Protein AF-0000000084454225 (afdb_homodimer)

Organism: NCBI:txid398673

pLDDT: mean 77.61, std 25.48, range [24.22, 98.25]

InterPro domains:
  IPR001765 Carbonic anhydrase [PTHR43175] (44-157)
  IPR001765 Carbonic anhydrase [SM00947] (31-157)
  IPR036874 Carbonic anhydrase superfamily [G3DSA:3.40.1050.10] (29-156)
  IPR036874 Carbonic anhydrase superfamily [SSF53056] (43-157)

Solvent-accessible surface area (backbone atoms only — not comparable to full-atom values): 18903 Å² total; per-residue (Å²): 129,86,65,46,69,67,52,49,52,55,56,47,43,66,65,54,71,73,70,78,64,74,68,70,48,53,65,48,34,50,70,52,59,58,56,47,46,56,41,72,40,96,82,37,76,51,69,16,40,74,63,49,52,40,79,80,42,47,65,54,52,43,45,36,39,71,76,67,59,57,58,62,46,77,44,60,36,49,58,93,42,67,31,59,71,52,53,59,67,59,52,38,49,58,50,34,72,77,37,71,86,50,67,68,50,79,71,62,82,77,54,53,45,92,43,68,67,56,49,37,39,55,38,48,48,48,46,56,65,36,87,74,40,55,63,76,31,30,74,36,55,46,31,27,41,33,33,76,88,70,58,41,67,41,78,49,85,78,58,90,94,112,128,85,65,46,70,68,53,49,52,55,55,47,41,66,65,52,70,69,69,77,65,74,64,70,47,50,66,48,34,50,70,54,58,60,59,54,47,56,38,70,42,96,82,38,76,51,68,16,40,72,63,46,51,41,79,82,40,48,64,54,52,46,47,36,38,71,76,68,59,56,58,62,46,77,44,57,36,49,60,94,43,66,31,60,73,53,53,59,65,59,51,38,49,59,51,35,72,78,36,71,85,50,67,69,49,79,71,63,82,77,54,54,44,90,43,66,68,55,48,37,40,54,38,48,49,49,47,56,66,35,87,74,40,54,63,75,33,28,75,37,55,47,32,30,40,33,33,76,88,67,60,41,68,42,79,48,84,76,58,91,92,114

Foldseek 3Di:
DPQPPVNVLQVVLVVPQPDPPPDPDPCCCVVVVPDPDLDCPVHGGDDDDAQQACVVCVVVLLCCCVPPVDQEAEGEGEPPGCLLVDDLVVVLVVVCVVVVPPCVSVVDDDQHDNDSLVSQLVRLCCQLPPPSHDNSHNVRYWYWYAYPVRRHTDTRDHDPPD/DPQPPVRVLQVVLVVPQPDPPPDQDPCRCVVVVPDDDLDCPVHHGDDDDAQQACVVCVVVLLCCCVPPVDQEAEGEGEPPGCLLVDDLVVVLVVVCVVVVPPCVSVVDDDQHDNDSLVSQLVRLCCQLPPPSHDNSHNVRYWYWYAYPVRRHTDTRDHDPPD

Nearest PDB structures (foldseek):
  5ztp-assembly1_B  TM=8.720E-01  e=2.503E-09  Glaciozyma antarctica
  6jqc-assembly1_B  TM=7.876E-01  e=1.937E-09  Aspergillus fumigatus Af293
  6jqd-assembly1_B  TM=7.829E-01  e=1.094E-08  Aspergillus fumigatus Af293
  1g5c-assembly3_F  TM=7.768E-01  e=8.031E-07  Methanothermobacter thermautotrophicus
  1g5c-assembly2_D  TM=6.777E-01  e=3.742E-06  Methanothermobacter thermautotrophicus

Sequence (324 aa):
MCQSFHETLLERNKQVDGISIPAPTIGEQVALGRVFETTLVNQVLISRNPAGRVAPALQQVMLFDVFLGLKSVIVIHHTDCGASQFKEAEVRKAHKSRLPDHSEIDNMVFGAFDDVEQSVRDDLHILKTSPYVPKRIADQCFGYVYDIKTGLLTPVDYVDGQMCQSFHETLLERNKQVDGISIPAPTIGEQVALGRVFETTLVNQVLISRNPAGRVAPALQQVMLFDVFLGLKSVIVIHHTDCGASQFKEAEVRKAHKSRLPDHSEIDNMVFGAFDDVEQSVRDDLHILKTSPYVPKRIADQCFGYVYDIKTGLLTPVDYVDGQ

Secondary structure (DSSP, 8-state):
----HHHHHHHHHHHTTS-------HHHHHHTT-SS----BTTB---B-GGG-SGGGHHHHHHHHHHH----EEEEEETT-GGGTS-HHHHHHHHHHH-TT-GGGGG------S-HHHHHHHHHHHHHH-TTS-HHHHTTEEEEEE-TTT--EEEE---TT-/----HHHHHHHHHHHTTS-------HHHHHHTT-SS----BTTB---B-GGG-SGGGHHHHHHHHHHH----EEEEEETT-GGGTS-HHHHHHHHHHH-TT-GGGGG------S-HHHHHHHHHHHHHH-TTS-HHHHTTEEEEEE-TTT--EEEE---TT-

Structure (mmCIF, N/CA/C/O backbone):
data_AF-0000000084454225-model_v1
#
loop_
_entity.id
_entity.type
_entity.pdbx_description
1 polymer 'Carbonic anhydrase'
#
loop_
_atom_site.group_PDB
_atom_site.id
_atom_site.type_symbol
_atom_site.label_atom_id
_atom_site.label_alt_id
_atom_site.label_comp_id
_atom_site.label_asym_id
_atom_site.label_entity_id
_atom_site.label_seq_id
_atom_site.pdbx_PDB_ins_code
_atom_site.Cartn_x
_atom_site.Cartn_y
_atom_site.Cartn_z
_atom_site.occupancy
_atom_site.B_iso_or_equiv
_atom_site.auth_seq_id
_atom_site.auth_comp_id
_atom_site.auth_asym_id
_atom_site.auth_atom_id
_atom_site.pdbx_PDB_model_num
ATOM 1 N N . MET A 1 1 ? 0.666 33.188 -4.641 1 24.77 1 MET A N 1
ATOM 2 C CA . MET A 1 1 ? 0.584 32.344 -3.457 1 24.77 1 MET A CA 1
ATOM 3 C C . MET A 1 1 ? 0.547 30.875 -3.852 1 24.77 1 MET A C 1
ATOM 5 O O . MET A 1 1 ? -0.22 30.469 -4.73 1 24.77 1 MET A O 1
ATOM 9 N N . CYS A 1 2 ? 1.565 30.156 -3.613 1 29.98 2 CYS A N 1
ATOM 10 C CA . CYS A 1 2 ? 1.72 28.734 -3.883 1 29.98 2 CYS A CA 1
ATOM 11 C C . CYS A 1 2 ? 0.532 27.938 -3.348 1 29.98 2 CYS A C 1
ATOM 13 O O . CYS A 1 2 ? 0.328 27.859 -2.135 1 29.98 2 CYS A O 1
ATOM 15 N N . GLN A 1 3 ? -0.458 27.906 -4.141 1 33.69 3 GLN A N 1
ATOM 16 C CA . GLN A 1 3 ? -1.628 27.141 -3.73 1 33.69 3 GLN A CA 1
ATOM 17 C C . GLN A 1 3 ? -1.232 25.734 -3.279 1 33.69 3 GLN A C 1
ATOM 19 O O . GLN A 1 3 ? -0.47 25.047 -3.963 1 33.69 3 GLN A O 1
ATOM 24 N N . SER A 1 4 ? -1.511 25.562 -2.037 1 44.75 4 SER A N 1
ATOM 25 C CA . SER A 1 4 ? -1.182 24.266 -1.48 1 44.75 4 SER A CA 1
ATOM 26 C C . SER A 1 4 ? -1.794 23.141 -2.311 1 44.75 4 SER A C 1
ATOM 28 O O . SER A 1 4 ? -2.762 23.359 -3.043 1 44.75 4 SER A O 1
ATOM 30 N N . PHE A 1 5 ? -1.01 22.188 -2.52 1 41.59 5 PHE A N 1
ATOM 31 C CA . PHE A 1 5 ? -1.494 21 -3.23 1 41.59 5 PHE A CA 1
ATOM 32 C C . PHE A 1 5 ? -2.936 20.688 -2.844 1 41.59 5 PHE A C 1
ATOM 34 O O . PHE A 1 5 ? -3.766 20.406 -3.707 1 41.59 5 PHE A O 1
ATOM 41 N N . HIS A 1 6 ? -3.246 20.891 -1.619 1 44.69 6 HIS A N 1
ATOM 42 C CA . HIS A 1 6 ? -4.602 20.672 -1.132 1 44.69 6 HIS A CA 1
ATOM 43 C C . HIS A 1 6 ? -5.59 21.625 -1.796 1 44.69 6 HIS A C 1
ATOM 45 O O . HIS A 1 6 ? -6.68 21.219 -2.207 1 44.69 6 HIS A O 1
ATOM 51 N N . GLU A 1 7 ? -5.188 22.734 -1.854 1 48.56 7 GLU A N 1
ATOM 52 C CA . GLU A 1 7 ? -6.039 23.75 -2.475 1 48.56 7 GLU A CA 1
ATOM 53 C C . GLU A 1 7 ? -6.227 23.469 -3.965 1 48.56 7 GLU A C 1
ATOM 55 O O . GLU A 1 7 ? -7.332 23.625 -4.492 1 48.56 7 GLU A O 1
ATOM 60 N N . THR A 1 8 ? -5.199 23.078 -4.523 1 45.28 8 THR A N 1
ATOM 61 C CA . THR A 1 8 ? -5.242 22.797 -5.957 1 45.28 8 THR A CA 1
ATOM 62 C C . THR A 1 8 ? -6.152 21.609 -6.254 1 45.28 8 THR A C 1
ATOM 64 O O . THR A 1 8 ? -6.895 21.625 -7.238 1 45.28 8 THR A O 1
ATOM 67 N N . LEU A 1 9 ? -6.129 20.734 -5.363 1 43.72 9 LEU A N 1
ATOM 68 C CA . LEU A 1 9 ? -6.996 19.578 -5.523 1 43.72 9 LEU A CA 1
ATOM 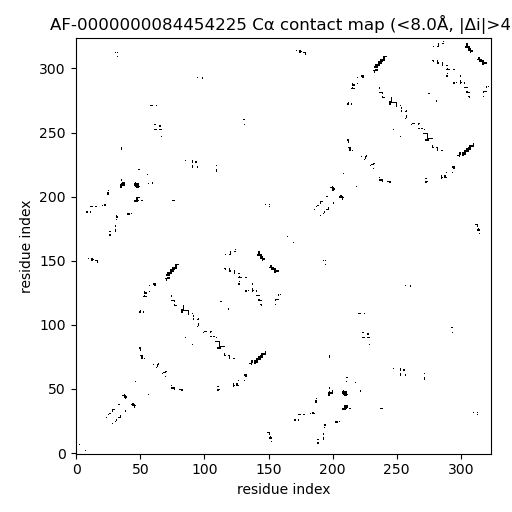69 C C . LEU A 1 9 ? -8.469 19.984 -5.465 1 43.72 9 LEU A C 1
ATOM 71 O O . LEU A 1 9 ? -9.281 19.516 -6.254 1 43.72 9 LEU A O 1
ATOM 75 N N . LEU A 1 10 ? -8.727 20.812 -4.637 1 46 10 LEU A N 1
ATOM 76 C CA . LEU A 1 10 ? -10.102 21.25 -4.453 1 46 10 LEU A CA 1
ATOM 77 C C . LEU A 1 10 ? -10.57 22.094 -5.641 1 46 10 LEU A C 1
ATOM 79 O O . LEU A 1 10 ? -11.727 22 -6.055 1 46 10 LEU A O 1
ATOM 83 N N . GLU A 1 11 ? -9.695 22.844 -6.133 1 46.22 11 GLU A N 1
ATOM 84 C CA . GLU A 1 11 ? -10.031 23.688 -7.277 1 46.22 11 GLU A CA 1
ATOM 85 C C . GLU A 1 11 ? -10.266 22.844 -8.531 1 46.22 11 GLU A C 1
ATOM 87 O O . GLU A 1 11 ? -11.172 23.141 -9.32 1 46.22 11 GLU A O 1
ATOM 92 N N . ARG A 1 12 ? -9.5 21.906 -8.648 1 41.84 12 ARG A N 1
ATOM 93 C CA . ARG A 1 12 ? -9.656 21.047 -9.82 1 41.84 12 ARG A CA 1
ATOM 94 C C . ARG A 1 12 ? -10.945 20.234 -9.734 1 41.84 12 ARG A C 1
ATOM 96 O O . ARG A 1 12 ? -11.562 19.953 -10.766 1 41.84 12 ARG A O 1
ATOM 103 N N . ASN A 1 13 ? -11.273 19.828 -8.586 1 40.53 13 ASN A N 1
ATOM 104 C CA . ASN A 1 13 ? -12.555 19.172 -8.352 1 40.53 13 ASN A CA 1
ATOM 105 C C . ASN A 1 13 ? -13.719 19.969 -8.938 1 40.53 13 ASN A C 1
ATOM 107 O O . ASN A 1 13 ? -14.695 19.391 -9.414 1 40.53 13 ASN A O 1
ATOM 111 N N . LYS A 1 14 ? -13.477 21.109 -8.961 1 43.81 14 LYS A N 1
ATOM 112 C CA . LYS A 1 14 ? -14.531 21.953 -9.516 1 43.81 14 LYS A CA 1
ATOM 113 C C . LYS A 1 14 ? -14.57 21.844 -11.039 1 43.81 14 LYS A C 1
ATOM 115 O O . LYS A 1 14 ? -15.633 22 -11.648 1 43.81 14 LYS A O 1
ATOM 120 N N . GLN A 1 15 ? -13.453 21.609 -11.727 1 38.19 15 GLN A N 1
ATOM 121 C CA . GLN A 1 15 ? -13.406 21.672 -13.18 1 38.19 15 GLN A CA 1
ATOM 122 C C . GLN A 1 15 ? -13.719 20.312 -13.797 1 38.19 15 GLN A C 1
ATOM 124 O O . GLN A 1 15 ? -13.953 20.203 -15.008 1 38.19 15 GLN A O 1
ATOM 129 N N . VAL A 1 16 ? -13.625 19.297 -13.086 1 34.5 16 VAL A N 1
ATOM 130 C CA . VAL A 1 16 ? -13.789 17.969 -13.656 1 34.5 16 VAL A CA 1
ATOM 131 C C . VAL A 1 16 ? -15.266 17.703 -13.938 1 34.5 16 VAL A C 1
ATOM 133 O O . VAL A 1 16 ? -15.625 16.641 -14.461 1 34.5 16 VAL A O 1
ATOM 136 N N . ASP A 1 17 ? -16.156 18.438 -13.805 1 33.44 17 ASP A N 1
ATOM 137 C CA . ASP A 1 17 ? -17.531 18.031 -14.086 1 33.44 17 ASP A CA 1
ATOM 138 C C . ASP A 1 17 ? -17.672 17.5 -15.516 1 33.44 17 ASP A C 1
ATOM 140 O O . ASP A 1 17 ? -18.594 16.75 -15.82 1 33.44 17 ASP A O 1
ATOM 144 N N . GLY A 1 18 ? -17.234 18.172 -16.578 1 30.25 18 GLY A N 1
ATOM 145 C CA . GLY A 1 18 ? -17.656 17.922 -17.953 1 30.25 18 GLY A CA 1
ATOM 146 C C . GLY A 1 18 ? -16.766 16.938 -18.672 1 30.25 18 GLY A C 1
ATOM 147 O O . GLY A 1 18 ? -17.016 16.609 -19.828 1 30.25 18 GLY A O 1
ATOM 148 N N . ILE A 1 19 ? -15.531 16.969 -18.562 1 28.53 19 ILE A N 1
ATOM 149 C CA . ILE A 1 19 ? -14.75 16.219 -19.531 1 28.53 19 ILE A CA 1
ATOM 150 C C . ILE A 1 19 ? -14.734 14.75 -19.156 1 28.53 19 ILE A C 1
ATOM 152 O O . ILE A 1 19 ? -14.281 14.391 -18.062 1 28.53 19 ILE A O 1
ATOM 156 N N . SER A 1 20 ? -15.57 13.953 -19.797 1 28.75 20 SER A N 1
ATOM 157 C CA . SER A 1 20 ? -15.641 12.5 -19.797 1 28.75 20 SER A CA 1
ATOM 158 C C . SER A 1 20 ? -14.297 11.883 -20.172 1 28.75 20 SER A C 1
ATOM 160 O O . SER A 1 20 ? -13.906 11.891 -21.344 1 28.75 20 SER A O 1
ATOM 162 N N . ILE A 1 21 ? -13.266 12.367 -19.75 1 28.84 21 ILE A N 1
ATOM 163 C CA . ILE A 1 21 ? -12.062 11.703 -20.234 1 28.84 21 ILE A CA 1
ATOM 164 C C . ILE A 1 21 ? -12.164 10.203 -19.984 1 28.84 21 ILE A C 1
ATOM 166 O O . ILE A 1 21 ? -12.359 9.773 -18.844 1 28.84 21 ILE A O 1
ATOM 170 N N . PRO A 1 22 ? -12.398 9.508 -20.953 1 28.89 22 PRO A N 1
ATOM 171 C CA . PRO A 1 22 ? -12.43 8.047 -20.828 1 28.89 22 PRO A CA 1
ATOM 172 C C . PRO A 1 22 ? -11.289 7.508 -19.969 1 28.89 22 PRO A C 1
ATOM 174 O O . PRO A 1 22 ? -10.188 8.062 -19.984 1 28.89 22 PRO A O 1
ATOM 177 N N . ALA A 1 23 ? -11.609 7.008 -18.891 1 29.77 23 ALA A N 1
ATOM 178 C CA . ALA A 1 23 ? -10.688 6.352 -17.953 1 29.77 23 ALA A CA 1
ATOM 179 C C . ALA A 1 23 ? -9.609 5.574 -18.719 1 29.77 23 ALA A C 1
ATOM 181 O O . ALA A 1 23 ? -9.922 4.793 -19.625 1 29.77 23 ALA A O 1
ATOM 182 N N . PRO A 1 24 ? -8.414 6.133 -18.766 1 31.08 24 PRO A N 1
ATOM 183 C CA . PRO A 1 24 ? -7.434 5.312 -19.484 1 31.08 24 PRO A CA 1
ATOM 184 C C . PRO A 1 24 ? -7.449 3.85 -19.031 1 31.08 24 PRO A C 1
ATOM 186 O O . PRO A 1 24 ? -7.828 3.553 -17.906 1 31.08 24 PRO A O 1
ATOM 189 N N . THR A 1 25 ? -7.535 2.916 -19.906 1 32.47 25 THR A N 1
ATOM 190 C CA . THR A 1 25 ? -7.516 1.473 -19.688 1 32.47 25 THR A CA 1
ATOM 191 C C . THR A 1 25 ? -6.332 1.071 -18.812 1 32.47 25 THR A C 1
ATOM 193 O O . THR A 1 25 ? -5.367 1.826 -18.688 1 32.47 25 THR A O 1
ATOM 196 N N . ILE A 1 26 ? -6.461 0.02 -17.938 1 33.47 26 ILE A N 1
ATOM 197 C CA . ILE A 1 26 ? -5.406 -0.588 -17.125 1 33.47 26 ILE A CA 1
ATOM 198 C C . ILE A 1 26 ? -4.117 -0.67 -17.953 1 33.47 26 ILE A C 1
ATOM 200 O O . ILE A 1 26 ? -3.041 -0.33 -17.453 1 33.47 26 ILE A O 1
ATOM 204 N N . GLY A 1 27 ? -4.215 -1.21 -19.156 1 34.72 27 GLY A N 1
ATOM 205 C CA . GLY A 1 27 ? -3.104 -1.191 -20.094 1 34.72 27 GLY A CA 1
ATOM 206 C C . GLY A 1 27 ? -2.523 0.195 -20.297 1 34.72 27 GLY A C 1
ATOM 207 O O . GLY A 1 27 ? -1.303 0.364 -20.328 1 34.72 27 GLY A O 1
ATOM 208 N N . GLU A 1 28 ? -3.367 1.125 -20.484 1 36 28 GLU A N 1
ATOM 209 C CA . GLU A 1 28 ? -2.924 2.51 -20.625 1 36 28 GLU A CA 1
ATOM 210 C C . GLU A 1 28 ? -2.385 3.055 -19.312 1 36 28 GLU A C 1
ATOM 212 O O . GLU A 1 28 ? -1.401 3.799 -19.297 1 36 28 GLU A O 1
ATOM 217 N N . GLN A 1 29 ? -3.012 2.654 -18.25 1 36.47 29 GLN A N 1
ATOM 218 C CA . GLN A 1 29 ? -2.529 3.066 -16.938 1 36.47 29 GLN A CA 1
ATOM 219 C C . GLN A 1 29 ? -1.203 2.393 -16.609 1 36.47 29 GLN A C 1
ATOM 221 O O . GLN A 1 29 ? -0.293 3.031 -16.062 1 36.47 29 GLN A O 1
ATOM 226 N N . VAL A 1 30 ? -1.083 1.076 -16.797 1 36.5 30 VAL A N 1
ATOM 227 C CA . VAL A 1 30 ? 0.167 0.328 -16.719 1 36.5 30 VAL A CA 1
ATOM 228 C C . VAL A 1 30 ? 1.149 0.863 -17.766 1 36.5 30 VAL A C 1
ATOM 230 O O . VAL A 1 30 ? 2.328 1.067 -17.469 1 36.5 30 VAL A O 1
ATOM 233 N N . ALA A 1 31 ? 0.756 0.904 -18.891 1 36.16 31 ALA A N 1
ATOM 234 C CA . ALA A 1 31 ? 1.557 1.479 -19.969 1 36.16 31 ALA A CA 1
ATOM 235 C C . ALA A 1 31 ? 1.922 2.93 -19.672 1 36.16 31 ALA A C 1
ATOM 237 O O . ALA A 1 31 ? 2.967 3.416 -20.109 1 36.16 31 ALA A O 1
ATOM 238 N N . LEU A 1 32 ? 0.95 3.584 -19.016 1 36.75 32 LEU A N 1
ATOM 239 C CA . LEU A 1 32 ? 1.259 4.965 -18.656 1 36.75 32 LEU A CA 1
ATOM 240 C C . LEU A 1 32 ? 2.107 5.02 -17.391 1 36.75 32 LEU A C 1
ATOM 242 O O . LEU A 1 32 ? 2.42 6.105 -16.891 1 36.75 32 LEU A O 1
ATOM 246 N N . GLY A 1 33 ? 2.648 3.945 -17.031 1 32.66 33 GLY A N 1
ATOM 247 C CA . GLY A 1 33 ? 3.643 3.822 -15.977 1 32.66 33 GLY A CA 1
ATOM 248 C C . GLY A 1 33 ? 3.104 4.172 -14.602 1 32.66 33 GLY A C 1
ATOM 249 O O . GLY A 1 33 ? 3.867 4.516 -13.703 1 32.66 33 GLY A O 1
ATOM 250 N N . ARG A 1 34 ? 1.808 4.367 -14.57 1 32.78 34 ARG A N 1
ATOM 251 C CA . ARG A 1 34 ? 1.281 4.906 -13.32 1 32.78 34 ARG A CA 1
ATOM 252 C C . ARG A 1 34 ? 0.978 3.787 -12.328 1 32.78 34 ARG A C 1
ATOM 254 O O . ARG A 1 34 ? 0.143 3.949 -11.438 1 32.78 34 ARG A O 1
ATOM 261 N N . VAL A 1 35 ? 1.24 2.627 -12.547 1 31.19 35 VAL A N 1
ATOM 262 C CA . VAL A 1 35 ? 0.873 1.581 -11.594 1 31.19 35 VAL A CA 1
ATOM 263 C C . VAL A 1 35 ? 1.449 1.905 -10.219 1 31.19 35 VAL A C 1
ATOM 265 O O . VAL A 1 35 ? 0.746 1.822 -9.211 1 31.19 35 VAL A O 1
ATOM 268 N N . PHE A 1 36 ? 2.75 1.415 -10 1 31 36 PHE A N 1
ATOM 269 C CA . PHE A 1 36 ? 3.439 1.193 -8.734 1 31 36 PHE A CA 1
ATOM 270 C C . PHE A 1 36 ? 4.41 2.332 -8.445 1 31 36 PHE A C 1
ATOM 272 O O . PHE A 1 36 ? 5.375 2.154 -7.699 1 31 36 PHE A O 1
ATOM 279 N N . GLU A 1 37 ? 4.258 3.336 -9.211 1 33.75 37 GLU A N 1
ATOM 280 C CA . GLU A 1 37 ? 5.344 4.238 -8.852 1 33.75 37 GLU A CA 1
ATOM 281 C C . GLU A 1 37 ? 4.879 5.285 -7.844 1 33.75 37 GLU A C 1
ATOM 283 O O . GLU A 1 37 ? 3.785 5.84 -7.973 1 33.75 37 GLU A O 1
ATOM 288 N N . THR A 1 38 ? 5.344 5.074 -6.633 1 36.06 38 THR A N 1
ATOM 289 C CA . THR A 1 38 ? 5.418 6.348 -5.93 1 36.06 38 THR A CA 1
ATOM 290 C C . THR A 1 38 ? 6.164 7.387 -6.762 1 36.06 38 THR A C 1
ATOM 292 O O . THR A 1 38 ? 7.359 7.234 -7.02 1 36.06 38 THR A O 1
ATOM 295 N N . THR A 1 39 ? 5.602 7.645 -7.855 1 37.25 39 THR A N 1
ATOM 296 C CA . THR A 1 39 ? 6.301 8.664 -8.617 1 37.25 39 THR A CA 1
ATOM 297 C C . THR A 1 39 ? 6.082 10.047 -8.008 1 37.25 39 THR A C 1
ATOM 299 O O . THR A 1 39 ? 4.977 10.367 -7.562 1 37.25 39 THR A O 1
ATOM 302 N N . LEU A 1 40 ? 7.309 10.523 -7.586 1 39.16 40 LEU A N 1
ATOM 303 C CA . LEU A 1 40 ? 7.285 11.969 -7.379 1 39.16 40 LEU A CA 1
ATOM 304 C C . LEU A 1 40 ? 6.734 12.688 -8.609 1 39.16 40 LEU A C 1
ATOM 306 O O . LEU A 1 40 ? 7.406 12.758 -9.641 1 39.16 40 LEU A O 1
ATOM 310 N N . VAL A 1 41 ? 5.496 12.539 -8.945 1 38.47 41 VAL A N 1
ATOM 311 C CA . VAL A 1 41 ? 5.008 13.469 -9.961 1 38.47 41 VAL A CA 1
ATOM 312 C C . VAL A 1 41 ? 4.68 14.812 -9.312 1 38.47 41 VAL A C 1
ATOM 314 O O . VAL A 1 41 ? 3.773 14.906 -8.477 1 38.47 41 VAL A O 1
ATOM 317 N N . ASN A 1 42 ? 5.344 15.891 -9.695 1 46.03 42 ASN A N 1
ATOM 318 C CA . ASN A 1 42 ? 5.113 17.25 -9.211 1 46.03 42 ASN A CA 1
ATOM 319 C C . ASN A 1 42 ? 5.117 17.312 -7.691 1 46.03 42 ASN A C 1
ATOM 321 O O . ASN A 1 42 ? 4.266 17.969 -7.086 1 46.03 42 ASN A O 1
ATOM 325 N N . GLN A 1 43 ? 5.891 16.359 -7.074 1 61.78 43 GLN A N 1
ATOM 326 C CA . GLN A 1 43 ? 6.164 16.453 -5.645 1 61.78 43 GLN A CA 1
ATOM 327 C C . GLN A 1 43 ? 5.094 15.719 -4.836 1 61.78 43 GLN A C 1
ATOM 329 O O . GLN A 1 43 ? 4.84 16.062 -3.682 1 61.78 43 GLN A O 1
ATOM 334 N N . VAL A 1 44 ? 4.312 14.82 -5.598 1 69.12 44 VAL A N 1
ATOM 335 C CA . VAL A 1 44 ? 3.299 14.039 -4.891 1 69.12 44 VAL A CA 1
ATOM 336 C C . VAL A 1 44 ? 3.662 12.562 -4.93 1 69.12 44 VAL A C 1
ATOM 338 O O . VAL A 1 44 ? 4.062 12.039 -5.973 1 69.12 44 VAL A O 1
ATOM 341 N N . LEU A 1 45 ? 3.607 11.969 -3.76 1 79.12 45 LEU A N 1
ATOM 342 C CA . LEU A 1 45 ? 3.768 10.523 -3.602 1 79.12 45 LEU A CA 1
ATOM 343 C C . LEU A 1 45 ? 2.414 9.844 -3.426 1 79.12 45 LEU A C 1
ATOM 345 O O . LEU A 1 45 ? 1.542 10.359 -2.725 1 79.12 45 LEU A O 1
ATOM 349 N N . ILE A 1 46 ? 2.219 8.758 -4.207 1 80.69 46 ILE A N 1
ATOM 350 C CA . ILE A 1 46 ? 0.936 8.062 -4.129 1 80.69 46 ILE A CA 1
ATOM 351 C C . ILE A 1 46 ? 1.145 6.648 -3.598 1 80.69 46 ILE A C 1
ATOM 353 O O . ILE A 1 46 ? 1.97 5.898 -4.125 1 80.69 46 ILE A O 1
ATOM 357 N N . SER A 1 47 ? 0.539 6.383 -2.52 1 86.94 47 SER A N 1
ATOM 358 C CA . SER A 1 47 ? 0.402 5.027 -1.998 1 86.94 47 SER A CA 1
ATOM 359 C C . SER A 1 47 ? -1.027 4.52 -2.15 1 86.94 47 SER A C 1
ATOM 361 O O . SER A 1 47 ? -1.979 5.199 -1.762 1 86.94 47 SER A O 1
ATOM 363 N N . ARG A 1 48 ? -1.198 3.328 -2.777 1 86.38 48 ARG A N 1
ATOM 364 C CA . ARG A 1 48 ? -2.512 2.729 -2.986 1 86.38 48 ARG A CA 1
ATOM 365 C C . ARG A 1 48 ? -2.584 1.339 -2.363 1 86.38 48 ARG A C 1
ATOM 367 O O . ARG A 1 48 ? -1.751 0.478 -2.654 1 86.38 48 ARG A O 1
ATOM 374 N N . ASN A 1 49 ? -3.488 1.2 -1.449 1 90.56 49 ASN A N 1
ATOM 375 C CA . ASN A 1 49 ? -3.762 -0.099 -0.843 1 90.56 49 ASN A CA 1
ATOM 376 C C . ASN A 1 49 ? -5.258 -0.312 -0.624 1 90.56 49 ASN A C 1
ATOM 378 O O . ASN A 1 49 ? -6.051 0.616 -0.784 1 90.56 49 ASN A O 1
ATOM 382 N N . PRO A 1 50 ? -5.613 -1.604 -0.385 1 89.75 50 PRO A N 1
ATOM 383 C CA . PRO A 1 50 ? -7.039 -1.86 -0.16 1 89.75 50 PRO A CA 1
ATOM 384 C C . PRO A 1 50 ? -7.625 -0.994 0.952 1 89.75 50 PRO A C 1
ATOM 386 O O . PRO A 1 50 ? -7.023 -0.866 2.023 1 89.75 50 PRO A O 1
ATOM 389 N N . ALA A 1 51 ? -8.766 -0.387 0.563 1 92.5 51 ALA A N 1
ATOM 390 C CA . ALA A 1 51 ? -9.555 0.413 1.495 1 92.5 51 ALA A CA 1
ATOM 391 C C . ALA A 1 51 ? -8.852 1.72 1.837 1 92.5 51 ALA A C 1
ATOM 393 O O . ALA A 1 51 ? -9.352 2.52 2.629 1 92.5 51 ALA A O 1
ATOM 394 N N . GLY A 1 52 ? -7.586 1.942 1.355 1 92.19 52 GLY A N 1
ATOM 395 C CA . GLY A 1 52 ? -6.863 3.182 1.595 1 92.19 52 GLY A CA 1
ATOM 396 C C . GLY A 1 52 ? -6.434 3.354 3.039 1 92.19 52 GLY A C 1
ATOM 397 O O . GLY A 1 52 ? -6.316 4.48 3.529 1 92.19 52 GLY A O 1
ATOM 398 N N . ARG A 1 53 ? -6.195 2.273 3.719 1 95.38 53 ARG A N 1
ATOM 399 C CA . ARG A 1 53 ? -5.992 2.357 5.16 1 95.38 53 ARG A CA 1
ATOM 400 C C . ARG A 1 53 ? -4.566 2.803 5.484 1 95.38 53 ARG A C 1
ATOM 402 O O . ARG A 1 53 ? -3.611 2.355 4.848 1 95.38 53 ARG A O 1
ATOM 409 N N . VAL A 1 54 ? -4.449 3.572 6.559 1 96.56 54 VAL A N 1
ATOM 410 C CA . VAL A 1 54 ? -3.178 4.176 6.941 1 96.56 54 VAL A CA 1
ATOM 411 C C . VAL A 1 54 ? -2.357 3.182 7.758 1 96.56 54 VAL A C 1
ATOM 413 O O . VAL A 1 54 ? -1.131 3.139 7.645 1 96.56 54 VAL A O 1
ATOM 416 N N . ALA A 1 55 ? -2.99 2.371 8.562 1 95.81 55 ALA A N 1
ATOM 417 C CA . ALA A 1 55 ? -2.262 1.516 9.492 1 95.81 55 ALA A CA 1
ATOM 418 C C . ALA A 1 55 ? -1.245 0.645 8.766 1 95.81 55 ALA A C 1
ATOM 420 O O . ALA A 1 55 ? -0.063 0.632 9.117 1 95.81 55 ALA A O 1
ATOM 421 N N . PRO A 1 56 ? -1.653 0.007 7.664 1 93.88 56 PRO A N 1
ATOM 422 C CA . PRO A 1 56 ? -0.663 -0.808 6.957 1 93.88 56 PRO A CA 1
ATOM 423 C C . PRO A 1 56 ? 0.376 0.033 6.223 1 93.88 56 PRO A C 1
ATOM 425 O O . PRO A 1 56 ? 1.39 -0.497 5.758 1 93.88 56 PRO A O 1
ATOM 428 N N . ALA A 1 57 ? 0.177 1.327 6.121 1 93.56 57 ALA A N 1
ATOM 429 C CA . ALA A 1 57 ? 1.046 2.199 5.336 1 93.56 57 ALA A CA 1
ATOM 430 C C . ALA A 1 57 ? 1.857 3.123 6.242 1 93.56 57 ALA A C 1
ATOM 432 O O . ALA A 1 57 ? 2.572 4.004 5.758 1 93.56 57 ALA A O 1
ATOM 433 N N . LEU A 1 58 ? 1.794 2.924 7.551 1 95.81 58 LEU A N 1
ATOM 434 C CA . LEU A 1 58 ? 2.404 3.873 8.477 1 95.81 58 LEU A CA 1
ATOM 435 C C . LEU A 1 58 ? 3.916 3.926 8.281 1 95.81 58 LEU A C 1
ATOM 437 O O . LEU A 1 58 ? 4.512 5.004 8.305 1 95.81 58 LEU A O 1
ATOM 441 N N . GLN A 1 59 ? 4.543 2.822 8.055 1 96.19 59 GLN A N 1
ATOM 442 C CA . GLN A 1 59 ? 5.988 2.791 7.848 1 96.19 59 GLN A CA 1
ATOM 443 C C . GLN A 1 59 ? 6.375 3.506 6.555 1 96.19 59 GLN A C 1
ATOM 445 O O . GLN A 1 59 ? 7.496 3.996 6.422 1 96.19 59 GLN A O 1
ATOM 450 N N . GLN A 1 60 ? 5.422 3.529 5.625 1 94.25 60 GLN A N 1
ATOM 451 C CA . GLN A 1 60 ? 5.688 4.293 4.41 1 94.25 60 GLN A CA 1
ATOM 452 C C . GLN A 1 60 ? 5.797 5.785 4.715 1 94.25 60 GLN A C 1
ATOM 454 O O . GLN A 1 60 ? 6.645 6.477 4.148 1 94.25 60 GLN A O 1
ATOM 459 N N . VAL A 1 61 ? 4.996 6.227 5.617 1 94.81 61 VAL A N 1
ATOM 460 C CA . VAL A 1 61 ? 5.051 7.621 6.047 1 94.81 61 VAL A CA 1
ATOM 461 C C . VAL A 1 61 ? 6.391 7.902 6.723 1 94.81 61 VAL A C 1
ATOM 463 O O . VAL A 1 61 ? 7.039 8.906 6.434 1 94.81 61 VAL A O 1
ATOM 466 N N . MET A 1 62 ? 6.793 6.969 7.566 1 97.12 62 MET A N 1
ATOM 467 C CA . MET A 1 62 ? 8.078 7.082 8.25 1 97.12 62 MET A CA 1
ATOM 468 C C . MET A 1 62 ? 9.227 7.168 7.246 1 97.12 62 MET A C 1
ATOM 470 O O . MET A 1 62 ? 10.109 8.016 7.375 1 97.12 62 MET A O 1
ATOM 474 N N . LEU A 1 63 ? 9.148 6.352 6.262 1 96.62 63 LEU A N 1
ATOM 475 C CA . LEU A 1 63 ? 10.188 6.32 5.238 1 96.62 63 LEU A CA 1
ATOM 476 C C . LEU A 1 63 ? 10.227 7.641 4.473 1 96.62 63 LEU A C 1
ATOM 478 O O . LEU A 1 63 ? 11.297 8.242 4.328 1 96.62 63 LEU A O 1
ATOM 482 N N . PHE A 1 64 ? 9.062 8.109 3.986 1 92.88 64 PHE A N 1
ATOM 483 C CA . PHE A 1 64 ? 9 9.289 3.135 1 92.88 64 PHE A CA 1
ATOM 484 C C . PHE A 1 64 ? 9.391 10.539 3.914 1 92.88 64 PHE A C 1
ATOM 486 O O . PHE A 1 64 ? 9.945 11.484 3.35 1 92.88 64 PHE A O 1
ATOM 493 N N . ASP A 1 65 ? 9.102 10.516 5.242 1 94.62 65 ASP A N 1
ATOM 494 C CA . ASP A 1 65 ? 9.539 11.625 6.09 1 94.62 65 ASP A CA 1
ATOM 495 C C . ASP A 1 65 ? 11.055 11.797 6.023 1 94.62 65 ASP A C 1
ATOM 497 O O . ASP A 1 65 ? 11.555 12.875 5.691 1 94.62 65 ASP A O 1
ATOM 501 N N . VAL A 1 66 ? 11.773 10.703 6.23 1 94.94 66 VAL A N 1
ATOM 502 C CA . VAL A 1 66 ? 13.227 10.75 6.359 1 94.94 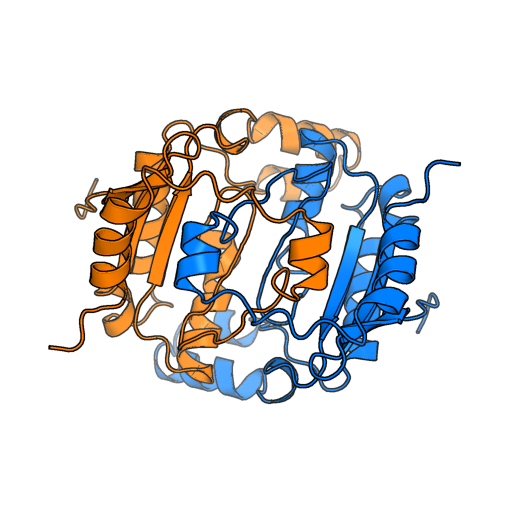66 VAL A CA 1
ATOM 503 C C . VAL A 1 66 ? 13.867 10.812 4.973 1 94.94 66 VAL A C 1
ATOM 505 O O . VAL A 1 66 ? 14.781 11.609 4.738 1 94.94 66 VAL A O 1
ATOM 508 N N . PHE A 1 67 ? 13.352 10.086 4.02 1 93.12 67 PHE A N 1
ATOM 509 C CA . PHE A 1 67 ? 14.008 9.914 2.73 1 93.12 67 PHE A CA 1
ATOM 510 C C . PHE A 1 67 ? 13.672 11.062 1.792 1 93.12 67 PHE A C 1
ATOM 512 O O . PHE A 1 67 ? 14.516 11.516 1.02 1 93.12 67 PHE A O 1
ATOM 519 N N . LEU A 1 68 ? 12.406 11.641 1.908 1 88.81 68 LEU A N 1
ATOM 520 C CA . LEU A 1 68 ? 11.961 12.586 0.888 1 88.81 68 LEU A CA 1
ATOM 521 C C . LEU A 1 68 ? 11.484 13.883 1.521 1 88.81 68 LEU A C 1
ATOM 523 O O . LEU A 1 68 ? 11.141 14.836 0.814 1 88.81 68 LEU A O 1
ATOM 527 N N . GLY A 1 69 ? 11.5 13.961 2.768 1 91.56 69 GLY A N 1
ATOM 528 C CA . GLY A 1 69 ? 11.062 15.18 3.434 1 91.56 69 GLY A CA 1
ATOM 529 C C . GLY A 1 69 ? 9.57 15.438 3.293 1 91.56 69 GLY A C 1
ATOM 530 O O . GLY A 1 69 ? 9.156 16.547 2.951 1 91.56 69 GLY A O 1
ATOM 531 N N . LEU A 1 70 ? 8.828 14.445 3.547 1 91.94 70 LEU A N 1
ATOM 532 C CA . LEU A 1 70 ? 7.371 14.516 3.475 1 91.94 70 LEU A CA 1
ATOM 533 C C . LEU A 1 70 ? 6.844 15.68 4.309 1 91.94 70 LEU A C 1
ATOM 535 O O . LEU A 1 70 ? 7.273 15.883 5.445 1 91.94 70 LEU A O 1
ATOM 539 N N . LYS A 1 71 ? 5.875 16.453 3.697 1 88.62 71 LYS A N 1
ATOM 540 C CA . LYS A 1 71 ? 5.371 17.641 4.367 1 88.62 71 LYS A CA 1
ATOM 541 C C . LYS A 1 71 ? 3.939 17.422 4.855 1 88.62 71 LYS A C 1
ATOM 543 O O . LYS A 1 71 ? 3.564 17.922 5.922 1 88.62 71 LYS A O 1
ATOM 548 N N . SER A 1 72 ? 3.16 16.734 4.004 1 89.19 72 SER A N 1
ATOM 549 C CA . SER A 1 72 ? 1.745 16.531 4.301 1 89.19 72 SER A CA 1
ATOM 550 C C . SER A 1 72 ? 1.269 15.172 3.814 1 89.19 72 SER A C 1
ATOM 552 O O . SER A 1 72 ? 1.906 14.555 2.959 1 89.19 72 SER A O 1
ATOM 554 N N . VAL A 1 73 ? 0.25 14.711 4.445 1 92.06 73 VAL A N 1
ATOM 555 C CA . VAL A 1 73 ? -0.391 13.469 4.027 1 92.06 73 VAL A CA 1
ATOM 556 C C . VAL A 1 73 ? -1.873 13.719 3.756 1 92.06 73 VAL A C 1
ATOM 558 O O . VAL A 1 73 ? -2.551 14.375 4.547 1 92.06 73 VAL A O 1
ATOM 561 N N . ILE A 1 74 ? -2.352 13.234 2.619 1 88.5 74 ILE A N 1
ATOM 562 C CA . ILE A 1 74 ? -3.77 13.273 2.283 1 88.5 74 ILE A CA 1
ATOM 563 C C . ILE A 1 74 ? -4.328 11.852 2.252 1 88.5 74 ILE A C 1
ATOM 565 O O . ILE A 1 74 ? -3.775 10.977 1.578 1 88.5 74 ILE A O 1
ATOM 569 N N . VAL A 1 75 ? -5.367 11.664 3.062 1 92.69 75 VAL A N 1
ATOM 570 C CA . VAL A 1 75 ? -6.082 10.398 3.08 1 92.69 75 VAL A CA 1
ATOM 571 C C . VAL A 1 75 ? -7.34 10.5 2.223 1 92.69 75 VAL A C 1
ATOM 573 O O . VAL A 1 75 ? -8.203 11.344 2.473 1 92.69 75 VAL A O 1
ATOM 576 N N . ILE A 1 76 ? -7.402 9.648 1.201 1 89.06 76 ILE A N 1
ATOM 577 C CA . ILE A 1 76 ? -8.57 9.664 0.332 1 89.06 76 ILE A CA 1
ATOM 578 C C . ILE A 1 76 ? -9.195 8.266 0.284 1 89.06 76 ILE A C 1
ATOM 580 O O . ILE A 1 76 ? -8.539 7.305 -0.123 1 89.06 76 ILE A O 1
ATOM 584 N N . HIS A 1 77 ? -10.414 8.172 0.818 1 92.88 77 HIS A N 1
ATOM 585 C CA . HIS A 1 77 ? -11.258 7.008 0.588 1 92.88 77 HIS A CA 1
ATOM 586 C C . HIS A 1 77 ? -12.367 7.316 -0.41 1 92.88 77 HIS A C 1
ATOM 588 O O . HIS A 1 77 ? -12.609 8.477 -0.737 1 92.88 77 HIS A O 1
ATOM 594 N N . HIS A 1 78 ? -12.977 6.273 -0.999 1 89.44 78 HIS A N 1
ATOM 595 C CA . HIS A 1 78 ? -13.93 6.582 -2.059 1 89.44 78 HIS A CA 1
ATOM 596 C C . HIS A 1 78 ? -15.266 5.883 -1.819 1 89.44 78 HIS A C 1
ATOM 598 O O . HIS A 1 78 ? -15.336 4.918 -1.058 1 89.44 78 HIS A O 1
ATOM 604 N N . THR A 1 79 ? -16.297 6.441 -2.389 1 89.94 79 THR A N 1
ATOM 605 C CA . THR A 1 79 ? -17.625 5.844 -2.293 1 89.94 79 THR A CA 1
ATOM 606 C C . THR A 1 79 ? -17.656 4.488 -2.996 1 89.94 79 THR A C 1
ATOM 608 O O . THR A 1 79 ? -16.812 4.203 -3.85 1 89.94 79 THR A O 1
ATOM 611 N N . ASP A 1 80 ? -18.609 3.531 -2.559 1 89.81 80 ASP A N 1
ATOM 612 C CA . ASP A 1 80 ? -18.828 2.217 -3.156 1 89.81 80 ASP A CA 1
ATOM 613 C C . ASP A 1 80 ? -17.547 1.374 -3.109 1 89.81 80 ASP A C 1
ATOM 615 O O . ASP A 1 80 ? -17.266 0.623 -4.043 1 89.81 80 ASP A O 1
ATOM 619 N N . CYS A 1 81 ? -16.797 1.599 -2.049 1 91.69 81 CYS A N 1
ATOM 620 C CA . CYS A 1 81 ? -15.578 0.818 -1.822 1 91.69 81 CYS A CA 1
ATOM 621 C C . CYS A 1 81 ? -15.922 -0.608 -1.408 1 91.69 81 CYS A C 1
ATOM 623 O O . CYS A 1 81 ? -16.781 -0.824 -0.559 1 91.69 81 CYS A O 1
ATOM 625 N N . GLY A 1 82 ? -15.234 -1.558 -1.968 1 91.25 82 GLY A N 1
ATOM 626 C CA . GLY A 1 82 ? -15.422 -2.951 -1.596 1 91.25 82 GLY A CA 1
ATOM 627 C C . GLY A 1 82 ? -15.258 -3.199 -0.108 1 91.25 82 GLY A C 1
ATOM 628 O O . GLY A 1 82 ? -15.859 -4.117 0.445 1 91.25 82 GLY A O 1
ATOM 629 N N . ALA A 1 83 ? -14.5 -2.332 0.572 1 95.12 83 ALA A N 1
ATOM 630 C CA . ALA A 1 83 ? -14.227 -2.502 1.998 1 95.12 83 ALA A CA 1
ATOM 631 C C . ALA A 1 83 ? -15.492 -2.271 2.826 1 95.12 83 ALA A C 1
ATOM 633 O O . ALA A 1 83 ? -15.531 -2.611 4.012 1 95.12 83 ALA A O 1
ATOM 634 N N . SER A 1 84 ? -16.438 -1.699 2.223 1 96.12 84 SER A N 1
ATOM 635 C CA . SER A 1 84 ? -17.719 -1.562 2.908 1 96.12 84 SER A CA 1
ATOM 636 C C . SER A 1 84 ? -18.625 -2.764 2.641 1 96.12 84 SER A C 1
ATOM 638 O O . SER A 1 84 ? -19.734 -2.834 3.156 1 96.12 84 SER A O 1
ATOM 640 N N . GLN A 1 85 ? -18.141 -3.73 1.856 1 95.31 85 GLN A N 1
ATOM 641 C CA . GLN A 1 85 ? -18.984 -4.832 1.408 1 95.31 85 GLN A CA 1
ATOM 642 C C . GLN A 1 85 ? -18.516 -6.16 1.986 1 95.31 85 GLN A C 1
ATOM 644 O O . GLN A 1 85 ? -19.234 -7.156 1.945 1 95.31 85 GLN A O 1
ATOM 649 N N . PHE A 1 86 ? -17.312 -6.23 2.453 1 94.19 86 PHE A N 1
ATOM 650 C CA . PHE A 1 86 ? -16.859 -7.461 3.094 1 94.19 86 PHE A CA 1
ATOM 651 C C . PHE A 1 86 ? -16.75 -7.277 4.602 1 94.19 86 PHE A C 1
ATOM 653 O O . PHE A 1 86 ? -16.781 -6.148 5.098 1 94.19 86 PHE A O 1
ATOM 660 N N . LYS A 1 87 ? -16.656 -8.398 5.328 1 96.69 87 LYS A N 1
ATOM 661 C CA . LYS A 1 87 ? -16.469 -8.406 6.777 1 96.69 87 LYS A CA 1
ATOM 662 C C . LYS A 1 87 ? -15.156 -9.078 7.152 1 96.69 87 LYS A C 1
ATOM 664 O O . LYS A 1 87 ? -14.781 -10.102 6.566 1 96.69 87 LYS A O 1
ATOM 669 N N . GLU A 1 88 ? -14.547 -8.469 8.148 1 97.75 88 GLU A N 1
ATOM 670 C CA . GLU A 1 88 ? -13.281 -9 8.641 1 97.75 88 GLU A CA 1
ATOM 671 C C . GLU A 1 88 ? -13.391 -10.492 8.953 1 97.75 88 GLU A C 1
ATOM 673 O O . GLU A 1 88 ? -12.539 -11.281 8.547 1 97.75 88 GLU A O 1
ATOM 678 N N . ALA A 1 89 ? -14.469 -10.836 9.641 1 97.69 89 ALA A N 1
ATOM 679 C CA . ALA A 1 89 ? -14.656 -12.195 10.141 1 97.69 89 ALA A CA 1
ATOM 680 C C . ALA A 1 89 ? -14.75 -13.195 9 1 97.69 89 ALA A C 1
ATOM 682 O O . ALA A 1 89 ? -14.289 -14.336 9.125 1 97.69 89 ALA A O 1
ATOM 683 N N . GLU A 1 90 ? -15.336 -12.766 7.906 1 97.12 90 GLU A N 1
ATOM 684 C CA . GLU A 1 90 ? -15.477 -13.656 6.758 1 97.12 90 GLU A CA 1
ATOM 685 C C . GLU A 1 90 ? -14.117 -13.961 6.129 1 97.12 90 GLU A C 1
ATOM 687 O O . GLU A 1 90 ? -13.844 -15.102 5.742 1 97.12 90 GLU A O 1
ATOM 692 N N . VAL A 1 91 ? -13.297 -13 6.031 1 97.5 91 VAL A N 1
ATOM 693 C CA . VAL A 1 91 ? -11.969 -13.18 5.457 1 97.5 91 VAL A CA 1
ATOM 694 C C . VAL A 1 91 ? -11.125 -14.062 6.379 1 97.5 91 VAL A C 1
ATOM 696 O O . VAL A 1 91 ? -10.484 -15.016 5.922 1 97.5 91 VAL A O 1
ATOM 699 N N . ARG A 1 92 ? -11.148 -13.812 7.672 1 98.25 92 ARG A N 1
ATOM 700 C CA . ARG A 1 92 ? -10.414 -14.609 8.648 1 98.25 92 ARG A CA 1
ATOM 701 C C . ARG A 1 92 ? -10.875 -16.062 8.617 1 98.25 92 ARG A C 1
ATOM 703 O O . ARG A 1 92 ? -10.055 -16.984 8.602 1 98.25 92 ARG A O 1
ATOM 710 N N . LYS A 1 93 ? -12.188 -16.266 8.578 1 98.12 93 LYS A N 1
ATOM 711 C CA . LYS A 1 93 ? -12.742 -17.625 8.57 1 98.12 93 LYS A CA 1
ATOM 712 C C . LYS A 1 93 ? -12.281 -18.406 7.352 1 98.12 93 LYS A C 1
ATOM 714 O O . LYS A 1 93 ? -11.922 -19.578 7.461 1 98.12 93 LYS A O 1
ATOM 719 N N . ALA A 1 94 ? -12.336 -17.75 6.258 1 97.69 94 ALA A N 1
ATOM 720 C CA . ALA A 1 94 ? -11.922 -18.422 5.027 1 97.69 94 ALA A CA 1
ATOM 721 C C . ALA A 1 94 ? -10.469 -18.891 5.121 1 97.69 94 ALA A C 1
ATOM 723 O O . ALA A 1 94 ? -10.156 -20.016 4.766 1 97.69 94 ALA A O 1
ATOM 724 N N . HIS A 1 95 ? -9.562 -18.062 5.613 1 97.75 95 HIS A N 1
ATOM 725 C CA . HIS A 1 95 ? -8.148 -18.422 5.703 1 97.75 95 HIS A CA 1
ATOM 726 C C . HIS A 1 95 ? -7.91 -19.422 6.832 1 97.75 95 HIS A C 1
ATOM 728 O O . HIS A 1 95 ? -7.047 -20.297 6.719 1 97.75 95 HIS A O 1
ATOM 734 N N . LYS A 1 96 ? -8.672 -19.328 7.895 1 97.56 96 LYS A N 1
ATOM 735 C CA . LYS A 1 96 ? -8.539 -20.266 9.008 1 97.56 96 LYS A CA 1
ATOM 736 C C . LYS A 1 96 ? -8.961 -21.672 8.586 1 97.56 96 LYS A C 1
ATOM 738 O O . LYS A 1 96 ? -8.414 -22.656 9.078 1 97.56 96 LYS A O 1
ATOM 743 N N . SER A 1 97 ? -9.906 -21.734 7.727 1 97.5 97 SER A N 1
ATOM 744 C CA . SER A 1 97 ? -10.312 -23.031 7.211 1 97.5 97 SER A CA 1
ATOM 745 C C . SER A 1 97 ? -9.156 -23.75 6.508 1 97.5 97 SER A C 1
ATOM 747 O O . SER A 1 97 ? -9.023 -24.969 6.594 1 97.5 97 SER A O 1
ATOM 749 N N . ARG A 1 98 ? -8.367 -23 5.887 1 96.12 98 ARG A N 1
ATOM 750 C CA . ARG A 1 98 ? -7.223 -23.547 5.164 1 96.12 98 ARG A CA 1
ATOM 751 C C . ARG A 1 98 ? -6.02 -23.703 6.086 1 96.12 98 ARG A C 1
ATOM 753 O O . ARG A 1 98 ? -5.227 -24.641 5.922 1 96.12 98 ARG A O 1
ATOM 760 N N . LEU A 1 99 ? -5.941 -22.75 7.043 1 97.69 99 LEU A N 1
ATOM 761 C CA . LEU A 1 99 ? -4.789 -22.688 7.934 1 97.69 99 LEU A CA 1
ATOM 762 C C . LEU A 1 99 ? -5.223 -22.688 9.391 1 97.69 99 LEU A C 1
ATOM 764 O O . LEU A 1 99 ? -4.941 -21.734 10.133 1 97.69 99 LEU A O 1
ATOM 768 N N . PRO A 1 100 ? -5.734 -23.797 9.859 1 97.12 100 PRO A N 1
ATOM 769 C CA . PRO A 1 100 ? -6.328 -23.844 11.195 1 97.12 100 PRO A CA 1
ATOM 770 C C . PRO A 1 100 ? -5.301 -23.609 12.305 1 97.12 100 PRO A C 1
ATOM 772 O O . PRO A 1 100 ? -5.648 -23.125 13.383 1 97.12 100 PRO A O 1
ATOM 775 N N . ASP A 1 101 ? -4.07 -23.859 12.094 1 97.56 101 ASP A N 1
ATOM 776 C CA . ASP A 1 101 ? -3.059 -23.797 13.148 1 97.56 101 ASP A CA 1
ATOM 777 C C . ASP A 1 101 ? -2.412 -22.406 13.188 1 97.56 101 ASP A C 1
ATOM 779 O O . ASP A 1 101 ? -1.576 -22.125 14.055 1 97.56 101 ASP A O 1
ATOM 783 N N . HIS A 1 102 ? -2.781 -21.547 12.312 1 97.56 102 HIS A N 1
ATOM 784 C CA . HIS A 1 102 ? -2.232 -20.203 12.258 1 97.56 102 HIS A CA 1
ATOM 785 C C . HIS A 1 102 ? -3.1 -19.219 13.055 1 97.56 102 HIS A C 1
ATOM 787 O O . HIS A 1 102 ? -3.902 -18.484 12.477 1 97.56 102 HIS A O 1
ATOM 793 N N . SER A 1 103 ? -2.84 -19.125 14.359 1 97.31 103 SER A N 1
ATOM 794 C CA . SER A 1 103 ? -3.684 -18.375 15.289 1 97.31 103 SER A CA 1
ATOM 795 C C . SER A 1 103 ? -3.588 -16.875 15.031 1 97.31 103 SER A C 1
ATOM 797 O O . SER A 1 103 ? -4.5 -16.125 15.375 1 97.31 103 SER A O 1
ATOM 799 N N . GLU A 1 104 ? -2.498 -16.422 14.398 1 96.88 104 GLU A N 1
ATOM 800 C CA . GLU A 1 104 ? -2.314 -14.992 14.125 1 96.88 104 GLU A CA 1
ATOM 801 C C . GLU A 1 104 ? -3.377 -14.477 13.156 1 96.88 104 GLU A C 1
ATOM 803 O O . GLU A 1 104 ? -3.666 -13.281 13.125 1 96.88 104 GLU A O 1
ATOM 808 N N . ILE A 1 105 ? -3.979 -15.344 12.367 1 97.75 105 ILE A N 1
ATOM 809 C CA . ILE A 1 105 ? -5.008 -14.969 11.414 1 97.75 105 ILE A CA 1
ATOM 810 C C . ILE A 1 105 ? -6.203 -14.359 12.148 1 97.75 105 ILE A C 1
ATOM 812 O O . ILE A 1 105 ? -6.848 -13.438 11.648 1 97.75 105 ILE A O 1
ATOM 816 N N . ASP A 1 106 ? -6.418 -14.828 13.375 1 97.38 106 ASP A N 1
ATOM 817 C CA . ASP A 1 106 ? -7.562 -14.383 14.156 1 97.38 106 ASP A CA 1
ATOM 818 C C . ASP A 1 106 ? -7.465 -12.891 14.469 1 97.38 106 ASP A C 1
ATOM 820 O O . ASP A 1 106 ? -8.477 -12.234 14.727 1 97.38 106 ASP A O 1
ATOM 824 N N . ASN A 1 107 ? -6.262 -12.352 14.391 1 96.75 107 ASN A N 1
ATOM 825 C CA . ASN A 1 107 ? -6.055 -10.961 14.781 1 96.75 107 ASN A CA 1
ATOM 826 C C . ASN A 1 107 ? -5.707 -10.086 13.578 1 96.75 107 ASN A C 1
ATOM 828 O O . ASN A 1 107 ? -5.43 -8.898 13.727 1 96.75 107 ASN A O 1
ATOM 832 N N . MET A 1 108 ? -5.684 -10.664 12.43 1 97.12 108 MET A N 1
ATOM 833 C CA . MET A 1 108 ? -5.375 -9.891 11.227 1 97.12 108 MET A CA 1
ATOM 834 C C . MET A 1 108 ? -6.492 -8.898 10.922 1 97.12 108 MET A C 1
ATOM 836 O O . MET A 1 108 ? -7.668 -9.203 11.125 1 97.12 108 MET A O 1
ATOM 840 N N . VAL A 1 109 ? -6.102 -7.691 10.516 1 97.19 109 VAL A N 1
ATOM 841 C CA . VAL A 1 109 ? -7.027 -6.621 10.148 1 97.19 109 VAL A CA 1
ATOM 842 C C . VAL A 1 109 ? -6.945 -6.352 8.648 1 97.19 109 VAL A C 1
ATOM 844 O O . VAL A 1 109 ? -5.859 -6.117 8.117 1 97.19 109 VAL A O 1
ATOM 847 N N . PHE A 1 110 ? -8.117 -6.336 7.977 1 97.25 110 PHE A N 1
ATOM 848 C CA . PHE A 1 110 ? -8.117 -6.258 6.523 1 97.25 110 PHE A CA 1
ATOM 849 C C . PHE A 1 110 ? -8.695 -4.93 6.055 1 97.25 110 PHE A C 1
ATOM 851 O O . PHE A 1 110 ? -8.727 -4.645 4.855 1 97.25 110 PHE A O 1
ATOM 858 N N . GLY A 1 111 ? -9.18 -4.152 6.969 1 96.88 111 GLY A N 1
ATOM 859 C CA . GLY A 1 111 ? -9.469 -2.768 6.641 1 96.88 111 GLY A CA 1
ATOM 860 C C . GLY A 1 111 ? -10.938 -2.527 6.332 1 96.88 111 GLY A C 1
ATOM 861 O O . GLY A 1 111 ? -11.289 -1.516 5.723 1 96.88 111 GLY A O 1
ATOM 862 N N . ALA A 1 112 ? -11.828 -3.439 6.73 1 97.75 112 ALA A N 1
ATOM 863 C CA . ALA A 1 112 ? -13.266 -3.256 6.52 1 97.75 112 ALA A CA 1
ATOM 864 C C . ALA A 1 112 ? -13.781 -2.045 7.293 1 97.75 112 ALA A C 1
ATOM 866 O O . ALA A 1 112 ? -13.242 -1.691 8.344 1 97.75 112 ALA A O 1
ATOM 867 N N . PHE A 1 113 ? -14.797 -1.373 6.676 1 97.5 113 PHE A N 1
ATOM 868 C CA . PHE A 1 113 ? -15.461 -0.283 7.379 1 97.5 113 PHE A CA 1
ATOM 869 C C . PHE A 1 113 ? -16.938 -0.223 7 1 97.5 113 PHE A C 1
ATOM 871 O O . PHE A 1 113 ? -17.344 -0.785 5.984 1 97.5 113 PHE A O 1
ATOM 878 N N . ASP A 1 114 ? -17.719 0.516 7.828 1 97.06 114 ASP A N 1
ATOM 879 C CA . ASP A 1 114 ? -19.156 0.641 7.586 1 97.06 114 ASP A CA 1
ATOM 880 C C . ASP A 1 114 ? -19.5 2.029 7.051 1 97.06 114 ASP A C 1
ATOM 882 O O . ASP A 1 114 ? -20.516 2.203 6.375 1 97.06 114 ASP A O 1
ATOM 886 N N . ASP A 1 115 ? -18.703 2.988 7.406 1 97.44 115 ASP A N 1
ATOM 887 C CA . ASP A 1 115 ? -18.922 4.383 7.039 1 97.44 115 ASP A CA 1
ATOM 888 C C . ASP A 1 115 ? -17.641 5.004 6.465 1 97.44 115 ASP A C 1
ATOM 890 O O . ASP A 1 115 ? -16.641 5.129 7.164 1 97.44 115 ASP A O 1
ATOM 894 N N . VAL A 1 116 ? -17.781 5.426 5.191 1 96.62 116 VAL A N 1
ATOM 895 C CA . VAL A 1 116 ? -16.578 5.855 4.465 1 96.62 116 VAL A CA 1
ATOM 896 C C . VAL A 1 116 ? -16.016 7.113 5.109 1 96.62 116 VAL A C 1
ATOM 898 O O . VAL A 1 116 ? -14.789 7.254 5.23 1 96.62 116 VAL A O 1
ATOM 901 N N . GLU A 1 117 ? -16.828 8.039 5.586 1 96.81 117 GLU A N 1
ATOM 902 C CA . GLU A 1 117 ? -16.312 9.234 6.246 1 96.81 117 GLU A CA 1
ATOM 903 C C . GLU A 1 117 ? -15.617 8.891 7.555 1 96.81 117 GLU A C 1
ATOM 905 O O . GLU A 1 117 ? -14.539 9.406 7.844 1 96.81 117 GLU A O 1
ATOM 910 N N . GLN A 1 118 ? -16.25 8.008 8.289 1 97.31 118 GLN A N 1
ATOM 911 C CA . GLN A 1 118 ? -15.648 7.59 9.547 1 97.31 118 GLN A CA 1
ATOM 912 C C . GLN A 1 118 ? -14.312 6.887 9.305 1 97.31 118 GLN A C 1
ATOM 914 O O . GLN A 1 118 ? -13.375 7.039 10.094 1 97.31 118 GLN A O 1
ATOM 919 N N . SER A 1 119 ? -14.242 6.082 8.227 1 96.94 119 SER A N 1
ATOM 920 C CA . SER A 1 119 ? -12.984 5.406 7.938 1 96.94 119 SER A CA 1
ATOM 921 C C . SER A 1 119 ? -11.867 6.406 7.691 1 96.94 119 SER A C 1
ATOM 923 O O . SER A 1 119 ? -10.727 6.188 8.109 1 96.94 119 SER A O 1
ATOM 925 N N . VAL A 1 120 ? -12.188 7.523 7.02 1 95.88 120 VAL A N 1
ATOM 926 C CA . VAL A 1 120 ? -11.203 8.586 6.812 1 95.88 120 VAL A CA 1
ATOM 927 C C . VAL A 1 120 ? -10.797 9.18 8.156 1 95.88 120 VAL A C 1
ATOM 929 O O . VAL A 1 120 ? -9.609 9.367 8.422 1 95.88 120 VAL A O 1
ATOM 932 N N . ARG A 1 121 ? -11.727 9.398 9.039 1 97.62 121 ARG A N 1
ATOM 933 C CA . ARG A 1 121 ? -11.438 9.969 10.352 1 97.62 121 ARG A CA 1
ATOM 934 C C . ARG A 1 121 ? -10.547 9.031 11.164 1 97.62 121 ARG A C 1
ATOM 936 O O . ARG A 1 121 ? -9.625 9.477 11.844 1 97.62 121 ARG A O 1
ATOM 943 N N . ASP A 1 122 ? -10.898 7.762 11.094 1 97.31 122 ASP A N 1
ATOM 944 C CA . ASP A 1 122 ? -10.094 6.773 11.805 1 97.31 122 ASP A CA 1
ATOM 945 C C . ASP A 1 122 ? -8.641 6.816 11.344 1 97.31 122 ASP A C 1
ATOM 947 O O . ASP A 1 122 ? -7.719 6.738 12.164 1 97.31 122 ASP A O 1
ATOM 951 N N . ASP A 1 123 ? -8.445 6.918 10.055 1 97 123 ASP A N 1
ATOM 952 C CA . ASP A 1 123 ? -7.09 6.926 9.508 1 97 123 ASP A CA 1
ATOM 953 C C . ASP A 1 123 ? -6.379 8.242 9.82 1 97 123 ASP A C 1
ATOM 955 O O . ASP A 1 123 ? -5.176 8.25 10.102 1 97 123 ASP A O 1
ATOM 959 N N . LEU A 1 124 ? -7.129 9.359 9.812 1 96.88 124 LEU A N 1
ATOM 960 C CA . LEU A 1 124 ? -6.559 10.617 10.258 1 96.88 124 LEU A CA 1
ATOM 961 C C . LEU A 1 124 ? -6.133 10.531 11.719 1 96.88 124 LEU A C 1
ATOM 963 O O . LEU A 1 124 ? -5.082 11.062 12.102 1 96.88 124 LEU A O 1
ATOM 967 N N . HIS A 1 125 ? -6.953 9.93 12.508 1 98.06 125 HIS A N 1
ATOM 968 C CA . HIS A 1 125 ? -6.625 9.773 13.922 1 98.06 125 HIS A CA 1
ATOM 969 C C . HIS A 1 125 ? -5.297 9.047 14.102 1 98.06 125 HIS A C 1
ATOM 971 O O . HIS A 1 125 ? -4.469 9.445 14.922 1 98.06 125 HIS A O 1
ATOM 977 N N . ILE A 1 126 ? -5.078 8.039 13.328 1 97.75 126 ILE A N 1
ATOM 978 C CA . ILE A 1 126 ? -3.824 7.297 13.391 1 97.75 126 ILE A CA 1
ATOM 979 C C . ILE A 1 126 ? -2.658 8.234 13.07 1 97.75 126 ILE A C 1
ATOM 981 O O . ILE A 1 126 ? -1.675 8.281 13.812 1 97.75 126 ILE A O 1
ATOM 985 N N . LEU A 1 127 ? -2.752 8.977 11.977 1 97.31 127 LEU A N 1
ATOM 986 C CA . LEU A 1 127 ? -1.683 9.875 11.539 1 97.31 127 LEU A CA 1
ATOM 987 C C . LEU A 1 127 ? -1.418 10.953 12.586 1 97.31 127 LEU A C 1
ATOM 989 O O . LEU A 1 127 ? -0.263 11.281 12.867 1 97.31 127 LEU A O 1
ATOM 993 N N . LYS A 1 128 ? -2.439 11.406 13.188 1 97.25 128 LYS A N 1
ATOM 994 C CA . LYS A 1 128 ? -2.32 12.586 14.039 1 97.25 128 LYS A CA 1
ATOM 995 C C . LYS A 1 128 ? -1.915 12.195 15.461 1 97.25 128 LYS A C 1
ATOM 997 O O . LYS A 1 128 ? -1.461 13.039 16.234 1 97.25 128 LYS A O 1
ATOM 1002 N N . THR A 1 129 ? -2.047 10.93 15.828 1 97.38 129 THR A N 1
ATOM 1003 C CA . THR A 1 129 ? -1.748 10.539 17.203 1 97.38 129 THR A CA 1
ATOM 1004 C C . THR A 1 129 ? -0.545 9.602 17.25 1 97.38 129 THR A C 1
ATOM 1006 O O . THR A 1 129 ? -0.002 9.336 18.328 1 97.38 129 THR A O 1
ATOM 1009 N N . SER A 1 130 ? -0.15 9.094 16.188 1 97.38 130 SER A N 1
ATOM 1010 C CA . SER A 1 130 ? 0.971 8.164 16.172 1 97.38 130 SER A CA 1
ATOM 1011 C C . SER A 1 130 ? 2.27 8.852 16.578 1 97.38 130 SER A C 1
ATOM 1013 O O . SER A 1 130 ? 2.605 9.914 16.062 1 97.38 130 SER A O 1
ATOM 1015 N N . PRO A 1 131 ? 3.082 8.188 17.422 1 97.44 131 PRO A N 1
ATOM 1016 C CA . PRO A 1 131 ? 4.398 8.75 17.75 1 97.44 131 PRO A CA 1
ATOM 1017 C C . PRO A 1 131 ? 5.363 8.703 16.562 1 97.44 131 PRO A C 1
ATOM 1019 O O . PRO A 1 131 ? 6.379 9.398 16.562 1 97.44 131 PRO A O 1
ATOM 1022 N N . TYR A 1 132 ? 5.035 7.926 15.594 1 97.75 132 TYR A N 1
ATOM 1023 C CA . TYR A 1 132 ? 5.941 7.723 14.469 1 97.75 132 TYR A CA 1
ATOM 1024 C C . TYR A 1 132 ? 5.797 8.836 13.445 1 97.75 132 TYR A C 1
ATOM 1026 O O . TYR A 1 132 ? 6.629 8.969 12.547 1 97.75 132 TYR A O 1
ATOM 1034 N N . VAL A 1 133 ? 4.754 9.594 13.57 1 97.44 133 VAL A N 1
ATOM 1035 C CA . VAL A 1 133 ? 4.504 10.711 12.672 1 97.44 133 VAL A CA 1
ATOM 1036 C C . VAL A 1 133 ? 4.852 12.023 13.367 1 97.44 133 VAL A C 1
ATOM 1038 O O . VAL A 1 133 ? 4.188 12.422 14.328 1 97.44 133 VAL A O 1
ATOM 1041 N N . PRO A 1 134 ? 5.926 12.672 12.867 1 97.12 134 PRO A N 1
ATOM 1042 C CA . PRO A 1 134 ? 6.258 13.961 13.484 1 97.12 134 PRO A CA 1
ATOM 1043 C C . PRO A 1 134 ? 5.082 14.938 13.477 1 97.12 134 PRO A C 1
ATOM 1045 O O . PRO A 1 134 ? 4.297 14.953 12.523 1 97.12 134 PRO A O 1
ATOM 1048 N N . LYS A 1 135 ? 5.059 15.742 14.438 1 96.56 135 LYS A N 1
ATOM 1049 C CA . LYS A 1 135 ? 3.961 16.688 14.609 1 96.56 135 LYS A CA 1
ATOM 1050 C C . LYS A 1 135 ? 3.805 17.578 13.383 1 96.56 135 LYS A C 1
ATOM 1052 O O . LYS A 1 135 ? 2.686 17.891 12.969 1 96.56 135 LYS A O 1
ATOM 1057 N N . ARG A 1 136 ? 4.922 18 12.789 1 95.88 136 ARG A N 1
ATOM 1058 C CA . ARG A 1 136 ? 4.891 18.875 11.617 1 95.88 136 ARG A CA 1
ATOM 1059 C C . ARG A 1 136 ? 4.121 18.219 10.477 1 95.88 136 ARG A C 1
ATOM 1061 O O . ARG A 1 136 ? 3.461 18.922 9.695 1 95.88 136 ARG A O 1
ATOM 1068 N N . ILE A 1 137 ? 4.168 16.938 10.383 1 94.12 137 ILE A N 1
ATOM 1069 C CA . ILE A 1 137 ? 3.408 16.203 9.367 1 94.12 137 ILE A CA 1
ATOM 1070 C C . ILE A 1 137 ? 1.986 15.961 9.867 1 94.12 137 ILE A C 1
ATOM 1072 O O . ILE A 1 137 ? 1.019 16.188 9.133 1 94.12 137 ILE A O 1
ATOM 1076 N N . ALA A 1 138 ? 1.869 15.555 11.148 1 96.38 138 ALA A N 1
ATOM 1077 C CA . ALA A 1 138 ? 0.568 15.25 11.742 1 96.38 138 ALA A CA 1
ATOM 1078 C C . ALA A 1 138 ? -0.373 16.453 11.633 1 96.38 138 ALA A C 1
ATOM 1080 O O . ALA A 1 138 ? -1.577 16.281 11.43 1 96.38 138 ALA A O 1
ATOM 1081 N N . ASP A 1 139 ? 0.161 17.625 11.68 1 94.88 139 ASP A N 1
ATOM 1082 C CA . ASP A 1 139 ? -0.624 18.844 11.609 1 94.88 139 ASP A CA 1
ATOM 1083 C C . ASP A 1 139 ? -1.048 19.141 10.172 1 94.88 139 ASP A C 1
ATOM 1085 O O . ASP A 1 139 ? -1.909 20 9.938 1 94.88 139 ASP A O 1
ATOM 1089 N N . GLN A 1 140 ? -0.42 18.5 9.266 1 92 140 GLN A N 1
ATOM 1090 C CA . GLN A 1 140 ? -0.692 18.703 7.852 1 92 140 GLN A CA 1
ATOM 1091 C C . GLN A 1 140 ? -1.26 17.438 7.203 1 92 140 GLN A C 1
ATOM 1093 O O . GLN A 1 140 ? -0.82 17.047 6.125 1 92 140 GLN A O 1
ATOM 1098 N N . CYS A 1 141 ? -2.154 16.797 7.977 1 92.5 141 CYS A N 1
ATOM 1099 C CA . CYS A 1 141 ? -2.904 15.648 7.465 1 92.5 141 CYS A CA 1
ATOM 1100 C C . CYS A 1 141 ? -4.352 16.031 7.176 1 92.5 141 CYS A C 1
ATOM 1102 O O . CYS A 1 141 ? -5.008 16.656 8.008 1 92.5 141 CYS A O 1
ATOM 1104 N N . PHE A 1 142 ? -4.793 15.672 5.926 1 88.5 142 PHE A N 1
ATOM 1105 C CA . PHE A 1 142 ? -6.137 16.016 5.484 1 88.5 142 PHE A CA 1
ATOM 1106 C C . PHE A 1 142 ? -6.848 14.781 4.914 1 88.5 142 PHE A C 1
ATOM 1108 O O . PHE A 1 142 ? -6.199 13.867 4.414 1 88.5 142 PHE A O 1
ATOM 1115 N N . GLY A 1 143 ? -8.148 14.797 5.102 1 90.88 143 GLY A N 1
ATOM 1116 C CA . GLY A 1 143 ? -8.945 13.672 4.641 1 90.88 143 GLY A CA 1
ATOM 1117 C C . GLY A 1 143 ? -10.047 14.07 3.686 1 90.88 143 GLY A C 1
ATOM 1118 O O . GLY A 1 143 ? -10.633 15.148 3.82 1 90.88 143 GLY A O 1
ATOM 1119 N N . TYR A 1 144 ? -10.28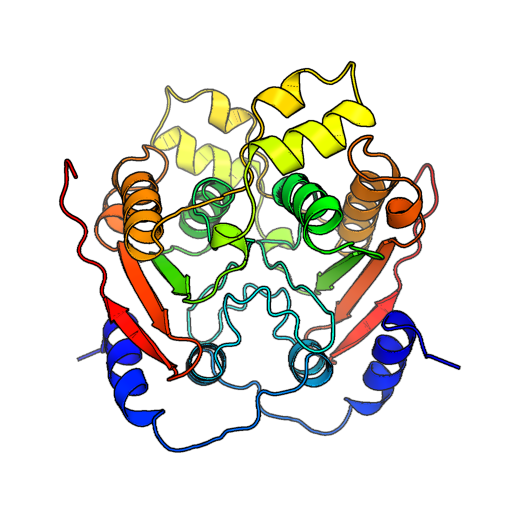9 13.188 2.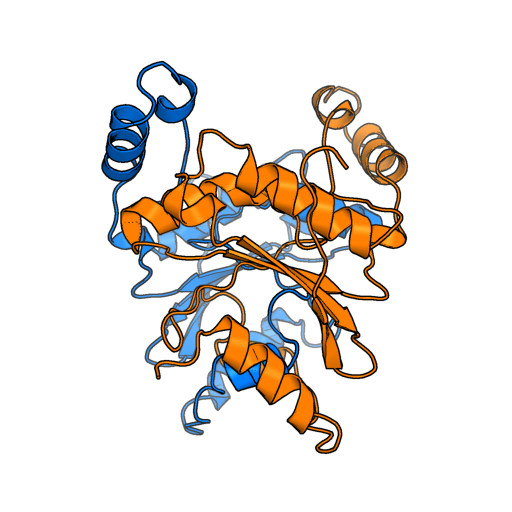744 1 86.81 144 TYR A N 1
ATOM 1120 C CA . TYR A 1 144 ? -11.352 13.422 1.771 1 86.81 144 TYR A CA 1
ATOM 1121 C C . TYR A 1 144 ? -12.086 12.125 1.44 1 86.81 144 TYR A C 1
ATOM 1123 O O . TYR A 1 144 ? -11.508 11.039 1.545 1 86.81 144 TYR A O 1
ATOM 1131 N N . VAL A 1 145 ? -13.359 12.359 1.09 1 89.75 145 VAL A N 1
ATOM 1132 C CA . VAL A 1 145 ? -14.086 11.297 0.41 1 89.75 145 VAL A CA 1
ATOM 1133 C C . VAL A 1 145 ? -14.234 11.633 -1.073 1 89.75 145 VAL A C 1
ATOM 1135 O O . VAL A 1 145 ? -14.648 12.734 -1.429 1 89.75 145 VAL A O 1
ATOM 1138 N N . TYR A 1 146 ? -13.789 10.703 -1.896 1 85.12 146 TYR A N 1
ATOM 1139 C CA . TYR A 1 146 ? -13.914 10.812 -3.346 1 85.12 146 TYR A CA 1
ATOM 1140 C C . TYR A 1 146 ? -15.172 10.102 -3.838 1 85.12 146 TYR A C 1
ATOM 1142 O O . TYR A 1 146 ? -15.344 8.898 -3.619 1 85.12 146 TYR A O 1
ATOM 1150 N N . ASP A 1 147 ? -16.078 10.867 -4.477 1 82.12 147 ASP A N 1
ATOM 1151 C CA . ASP A 1 147 ? -17.234 10.25 -5.113 1 82.12 147 ASP A CA 1
ATOM 1152 C C . ASP A 1 147 ? -16.875 9.68 -6.484 1 82.12 147 ASP A C 1
ATOM 1154 O O . ASP A 1 147 ? -16.625 10.438 -7.426 1 82.12 147 ASP A O 1
ATOM 1158 N N . ILE A 1 148 ? -16.938 8.367 -6.621 1 78.94 148 ILE A N 1
ATOM 1159 C CA . ILE A 1 148 ? -16.406 7.734 -7.824 1 78.94 148 ILE A CA 1
ATOM 1160 C C . ILE A 1 148 ? -17.359 7.988 -8.992 1 78.94 148 ILE A C 1
ATOM 1162 O O . ILE A 1 148 ? -16.969 7.875 -10.156 1 78.94 148 ILE A O 1
ATOM 1166 N N . LYS A 1 149 ? -18.594 8.328 -8.742 1 78.94 149 LYS A N 1
ATOM 1167 C CA . LYS A 1 149 ? -19.562 8.578 -9.805 1 78.94 149 LYS A CA 1
ATOM 1168 C C . LYS A 1 149 ? -19.422 9.992 -10.352 1 78.94 149 LYS A C 1
ATOM 1170 O O . LYS A 1 149 ? -19.484 10.203 -11.57 1 78.94 149 LYS A O 1
ATOM 1175 N N . THR A 1 150 ? -19.094 10.938 -9.484 1 74.06 150 THR A N 1
ATOM 1176 C CA . THR A 1 150 ? -19.125 12.336 -9.898 1 74.06 150 THR A CA 1
ATOM 1177 C C . THR A 1 150 ? -17.719 12.891 -10.023 1 74.06 150 THR A C 1
ATOM 1179 O O . THR A 1 150 ? -17.5 13.922 -10.672 1 74.06 150 THR A O 1
ATOM 1182 N N . GLY A 1 151 ? -16.812 12.281 -9.273 1 71.38 151 GLY A N 1
ATOM 1183 C CA . GLY A 1 151 ? -15.453 12.805 -9.219 1 71.38 151 GLY A CA 1
ATOM 1184 C C . GLY A 1 151 ? -15.266 13.875 -8.164 1 71.38 151 GLY A C 1
ATOM 1185 O O . GLY A 1 151 ? -14.18 14.43 -8.023 1 71.38 151 GLY A O 1
ATOM 1186 N N . LEU A 1 152 ? -16.219 14.133 -7.387 1 74.38 152 LEU A N 1
ATOM 1187 C CA . LEU A 1 152 ? -16.172 15.18 -6.363 1 74.38 152 LEU A CA 1
ATOM 1188 C C . LEU A 1 152 ? -15.375 14.703 -5.148 1 74.38 152 LEU A C 1
ATOM 1190 O O . LEU A 1 152 ? -15.539 13.57 -4.699 1 74.38 152 LEU A O 1
ATOM 1194 N N . LEU A 1 153 ? -14.453 15.578 -4.719 1 81.31 153 LEU A N 1
ATOM 1195 C CA . LEU A 1 153 ? -13.734 15.391 -3.465 1 81.31 153 LEU A CA 1
ATOM 1196 C C . LEU A 1 153 ? -14.352 16.234 -2.354 1 81.31 153 LEU A C 1
ATOM 1198 O O . LEU A 1 153 ? -14.422 17.453 -2.467 1 81.31 153 LEU A O 1
ATOM 1202 N N . THR A 1 154 ? -14.828 15.578 -1.256 1 86.94 154 THR A N 1
ATOM 1203 C CA . THR A 1 154 ? -15.414 16.266 -0.113 1 86.94 154 THR A CA 1
ATOM 1204 C C . THR A 1 154 ? -14.5 16.172 1.104 1 86.94 154 THR A C 1
ATOM 1206 O O . THR A 1 154 ? -14.117 15.078 1.516 1 86.94 154 THR A O 1
ATOM 1209 N N . PRO A 1 155 ? -14.156 17.312 1.627 1 88.94 155 PRO A N 1
ATOM 1210 C CA . PRO A 1 155 ? -13.305 17.25 2.816 1 88.94 155 PRO A CA 1
ATOM 1211 C C . PRO A 1 155 ? -14 16.609 4.012 1 88.94 155 PRO A C 1
ATOM 1213 O O . PRO A 1 155 ? -15.211 16.766 4.184 1 88.94 155 PRO A O 1
ATOM 1216 N N . VAL A 1 156 ? -13.266 15.82 4.727 1 94 156 VAL A N 1
ATOM 1217 C CA . VAL A 1 156 ? -13.734 15.203 5.965 1 94 156 VAL A CA 1
ATOM 1218 C C . VAL A 1 156 ? -13.102 15.914 7.164 1 94 156 VAL A C 1
ATOM 1220 O O . VAL A 1 156 ? -11.875 16 7.266 1 94 156 VAL A O 1
ATOM 1223 N N . ASP A 1 157 ? -13.977 16.406 8.07 1 91.38 157 ASP A N 1
ATOM 1224 C CA . ASP A 1 157 ? -13.484 17.094 9.258 1 91.38 157 ASP A CA 1
ATOM 1225 C C . ASP A 1 157 ? -13.016 16.094 10.312 1 91.38 157 ASP A C 1
ATOM 1227 O O . ASP A 1 157 ? -13.664 15.07 10.539 1 91.38 157 ASP A O 1
ATOM 1231 N N . TYR A 1 158 ? -11.805 16.359 10.727 1 92.06 158 TYR A N 1
ATOM 1232 C CA . TYR A 1 158 ? -11.289 15.586 11.852 1 92.06 158 TYR A CA 1
ATOM 1233 C C . TYR A 1 158 ? -11.352 16.406 13.141 1 92.06 158 TYR A C 1
ATOM 1235 O O . TYR A 1 158 ? -10.867 17.531 13.188 1 92.06 158 TYR A O 1
ATOM 1243 N N . VAL A 1 159 ? -12.109 15.93 14.156 1 83.38 159 VAL A N 1
ATOM 1244 C CA . VAL A 1 159 ? -12.148 16.516 15.492 1 83.38 159 VAL A CA 1
ATOM 1245 C C . VAL A 1 159 ? -11.555 15.539 16.5 1 83.38 159 VAL A C 1
ATOM 1247 O O . VAL A 1 159 ? -11.93 14.367 16.531 1 83.38 159 VAL A O 1
ATOM 1250 N N . ASP A 1 160 ? -10.578 16.109 17.172 1 76.44 160 ASP A N 1
ATOM 1251 C CA . ASP A 1 160 ? -9.93 15.289 18.188 1 76.44 160 ASP A CA 1
ATOM 1252 C C . ASP A 1 160 ? -10.953 14.695 19.156 1 76.44 160 ASP A C 1
ATOM 1254 O O . ASP A 1 160 ? -11.875 15.391 19.594 1 76.44 160 ASP A O 1
ATOM 1258 N N . GLY A 1 161 ? -10.898 13.484 19.5 1 66.38 161 GLY A N 1
ATOM 1259 C CA . GLY A 1 161 ? -11.797 12.891 20.469 1 66.38 161 GLY A CA 1
ATOM 1260 C C . GLY A 1 161 ? -13.016 12.25 19.844 1 66.38 161 GLY A C 1
ATOM 1261 O O . GLY A 1 161 ? -13.938 11.82 20.547 1 66.38 161 GLY A O 1
ATOM 1262 N N . GLN A 1 162 ? -13.219 12.367 18.531 1 52.31 162 GLN A N 1
ATOM 1263 C CA . GLN A 1 162 ? -14.383 11.719 17.922 1 52.31 162 GLN A CA 1
ATOM 1264 C C . GLN A 1 162 ? -14.023 10.336 17.391 1 52.31 162 GLN A C 1
ATOM 1266 O O . GLN A 1 162 ? -12.914 10.125 16.906 1 52.31 162 GLN A O 1
ATOM 1271 N N . MET B 1 1 ? -7.824 -17.297 -28.234 1 24.22 1 MET B N 1
ATOM 1272 C CA . MET B 1 1 ? -7.145 -17.672 -27 1 24.22 1 MET B CA 1
ATOM 1273 C C . MET B 1 1 ? -6.988 -16.469 -26.094 1 24.22 1 MET B C 1
ATOM 1275 O O . MET B 1 1 ? -6.543 -15.406 -26.516 1 24.22 1 MET B O 1
ATOM 1279 N N . CYS B 1 2 ? -7.699 -16.406 -25.031 1 30.22 2 CYS B N 1
ATOM 1280 C CA . CYS B 1 2 ? -7.684 -15.367 -24.016 1 30.22 2 CYS B CA 1
ATOM 1281 C C . CYS B 1 2 ? -6.258 -15.07 -23.562 1 30.22 2 CYS B C 1
ATOM 1283 O O . CYS B 1 2 ? -5.617 -15.914 -22.938 1 30.22 2 CYS B O 1
ATOM 1285 N N . GLN B 1 3 ? -5.637 -14.273 -24.328 1 33.09 3 GLN B N 1
ATOM 1286 C CA . GLN B 1 3 ? -4.281 -13.898 -23.938 1 33.09 3 GLN B CA 1
ATOM 1287 C C . GLN B 1 3 ? -4.219 -13.469 -22.484 1 33.09 3 GLN B C 1
ATOM 1289 O O . GLN B 1 3 ? -5.035 -12.656 -22.031 1 33.09 3 GLN B O 1
ATOM 1294 N N . SER B 1 4 ? -3.473 -14.242 -21.797 1 44.59 4 SER B N 1
ATOM 1295 C CA . SER B 1 4 ? -3.334 -13.938 -20.391 1 44.59 4 SER B CA 1
ATOM 1296 C C . SER B 1 4 ? -2.883 -12.492 -20.172 1 44.59 4 SER B C 1
ATOM 1298 O O . SER B 1 4 ? -2.309 -11.875 -21.062 1 44.59 4 SER B O 1
ATOM 1300 N N . PHE B 1 5 ? -3.496 -11.914 -19.25 1 41.44 5 PHE B N 1
ATOM 1301 C CA . PHE B 1 5 ? -3.1 -10.562 -18.875 1 41.44 5 PHE B CA 1
ATOM 1302 C C . PHE B 1 5 ? -1.586 -10.398 -18.953 1 41.44 5 PHE B C 1
ATOM 1304 O O . PHE B 1 5 ? -1.088 -9.398 -19.484 1 41.44 5 PHE B O 1
ATOM 1311 N N . HIS B 1 6 ? -0.889 -11.398 -18.594 1 44.66 6 HIS B N 1
ATOM 1312 C CA . HIS B 1 6 ? 0.568 -11.391 -18.672 1 44.66 6 HIS B CA 1
ATOM 1313 C C . HIS B 1 6 ? 1.051 -11.266 -20.109 1 44.66 6 HIS B C 1
ATOM 1315 O O . HIS B 1 6 ? 1.968 -10.492 -20.406 1 44.66 6 HIS B O 1
ATOM 1321 N N . GLU B 1 7 ? 0.46 -11.969 -20.844 1 48.44 7 GLU B N 1
ATOM 1322 C CA . GLU B 1 7 ? 0.828 -11.938 -22.266 1 48.44 7 GLU B CA 1
ATOM 1323 C C . GLU B 1 7 ? 0.505 -10.586 -22.891 1 48.44 7 GLU B C 1
ATOM 1325 O O . GLU B 1 7 ? 1.29 -10.062 -23.688 1 48.44 7 GLU B O 1
ATOM 1330 N N . THR B 1 8 ? -0.566 -10.102 -22.5 1 44.62 8 THR B N 1
ATOM 1331 C CA . THR B 1 8 ? -1 -8.82 -23.047 1 44.62 8 THR B CA 1
ATOM 1332 C C . THR B 1 8 ? -0.059 -7.699 -22.609 1 44.62 8 THR B C 1
ATOM 1334 O O . THR B 1 8 ? 0.257 -6.805 -23.391 1 44.62 8 THR B O 1
ATOM 1337 N N . LEU B 1 9 ? 0.401 -7.855 -21.469 1 43.47 9 LEU B N 1
ATOM 1338 C CA . LEU B 1 9 ? 1.347 -6.863 -20.969 1 43.47 9 LEU B CA 1
ATOM 1339 C C . LEU B 1 9 ? 2.639 -6.887 -21.781 1 43.47 9 LEU B C 1
ATOM 1341 O O . LEU B 1 9 ? 3.186 -5.832 -22.109 1 43.47 9 LEU B O 1
ATOM 1345 N N . LEU B 1 10 ? 3.037 -7.973 -22.094 1 45.91 10 LEU B N 1
ATOM 1346 C CA . LEU B 1 10 ? 4.281 -8.117 -22.844 1 45.91 10 LEU B CA 1
ATOM 1347 C C . LEU B 1 10 ? 4.121 -7.617 -24.266 1 45.91 10 LEU B C 1
ATOM 1349 O O . LEU B 1 10 ? 5.047 -7.035 -24.844 1 45.91 10 LEU B O 1
ATOM 1353 N N . GLU B 1 11 ? 3.027 -7.863 -24.766 1 46.25 11 GLU B N 1
ATOM 1354 C CA . GLU B 1 11 ? 2.766 -7.434 -26.141 1 46.25 11 GLU B CA 1
ATOM 1355 C C . GLU B 1 11 ? 2.672 -5.914 -26.234 1 46.25 11 GLU B C 1
ATOM 1357 O O . GLU B 1 11 ? 3.15 -5.312 -27.203 1 46.25 11 GLU B O 1
ATOM 1362 N N . ARG B 1 12 ? 2.102 -5.406 -25.312 1 40.84 12 ARG B N 1
ATOM 1363 C CA . ARG B 1 12 ? 1.979 -3.951 -25.312 1 40.84 12 ARG B CA 1
ATOM 1364 C C . ARG B 1 12 ? 3.338 -3.287 -25.125 1 40.84 12 ARG B C 1
ATOM 1366 O O . ARG B 1 12 ? 3.59 -2.209 -25.672 1 40.84 12 ARG B O 1
ATOM 1373 N N . ASN B 1 13 ? 4.129 -3.889 -24.359 1 40.41 13 ASN B N 1
ATOM 1374 C CA . ASN B 1 13 ? 5.5 -3.422 -24.203 1 40.41 13 ASN B CA 1
ATOM 1375 C C . ASN B 1 13 ? 6.184 -3.225 -25.547 1 40.41 13 ASN B C 1
ATOM 1377 O O . ASN B 1 13 ? 6.988 -2.307 -25.719 1 40.41 13 ASN B O 1
ATOM 1381 N N . LYS B 1 14 ? 5.789 -3.947 -26.344 1 44.66 14 LYS B N 1
ATOM 1382 C CA . LYS B 1 14 ? 6.391 -3.836 -27.672 1 44.66 14 LYS B CA 1
ATOM 1383 C C . LYS B 1 14 ? 5.887 -2.592 -28.391 1 44.66 14 LYS B C 1
ATOM 1385 O O . LYS B 1 14 ? 6.605 -2.02 -29.219 1 44.66 14 LYS B O 1
ATOM 1390 N N . GLN B 1 15 ? 4.691 -2.109 -28.188 1 36.38 15 GLN B N 1
ATOM 1391 C CA . GLN B 1 15 ? 4.102 -1.02 -28.953 1 36.38 15 GLN B CA 1
ATOM 1392 C C . GLN B 1 15 ? 4.406 0.333 -28.328 1 36.38 15 GLN B C 1
ATOM 1394 O O . GLN B 1 15 ? 4.211 1.377 -28.953 1 36.38 15 GLN B O 1
ATOM 1399 N N . VAL B 1 16 ? 4.723 0.374 -27.141 1 34.88 16 VAL B N 1
ATOM 1400 C CA . VAL B 1 16 ? 4.898 1.658 -26.469 1 34.88 16 VAL B CA 1
ATOM 1401 C C . VAL B 1 16 ? 6.215 2.295 -26.922 1 34.88 16 VAL B C 1
ATOM 1403 O O . VAL B 1 16 ? 6.539 3.412 -26.516 1 34.88 16 VAL B O 1
ATOM 1406 N N . ASP B 1 17 ? 7 1.917 -27.688 1 35.22 17 ASP B N 1
ATOM 1407 C CA . ASP B 1 17 ? 8.234 2.639 -27.984 1 35.22 17 ASP B CA 1
ATOM 1408 C C . ASP B 1 17 ? 7.938 4.059 -28.453 1 35.22 17 ASP B C 1
ATOM 1410 O O . ASP B 1 17 ? 8.82 4.922 -28.438 1 35.22 17 ASP B O 1
ATOM 1414 N N . GLY B 1 18 ? 7.031 4.363 -29.359 1 29.95 18 GLY B N 1
ATOM 1415 C CA . GLY B 1 18 ? 7.004 5.637 -30.062 1 29.95 18 GLY B CA 1
ATOM 1416 C C . GLY B 1 18 ? 6.172 6.691 -29.359 1 29.95 18 GLY B C 1
ATOM 1417 O O . GLY B 1 18 ? 6.176 7.859 -29.75 1 29.95 18 GLY B O 1
ATOM 1418 N N . ILE B 1 19 ? 5.008 6.504 -28.953 1 29.72 19 ILE B N 1
ATOM 1419 C CA . ILE B 1 19 ? 4.168 7.641 -28.609 1 29.72 19 ILE B CA 1
ATOM 1420 C C . ILE B 1 19 ? 4.52 8.125 -27.203 1 29.72 19 ILE B C 1
ATOM 1422 O O . ILE B 1 19 ? 4.496 7.352 -26.25 1 29.72 19 ILE B O 1
ATOM 1426 N N . SER B 1 20 ? 5.27 9.195 -27.156 1 29.66 20 SER B N 1
ATOM 1427 C CA . SER B 1 20 ? 5.562 10.031 -25.984 1 29.66 20 SER B CA 1
ATOM 1428 C C . SER B 1 20 ? 4.285 10.414 -25.25 1 29.66 20 SER B C 1
ATOM 1430 O O . SER B 1 20 ? 3.521 11.266 -25.719 1 29.66 20 SER B O 1
ATOM 1432 N N . ILE B 1 21 ? 3.41 9.602 -25.109 1 29.28 21 ILE B N 1
ATOM 1433 C CA . ILE B 1 21 ? 2.236 10.133 -24.422 1 29.28 21 ILE B CA 1
ATOM 1434 C C . ILE B 1 21 ? 2.66 10.805 -23.125 1 29.28 21 ILE B C 1
ATOM 1436 O O . ILE B 1 21 ? 3.295 10.18 -22.266 1 29.28 21 ILE B O 1
ATOM 1440 N N . PRO B 1 22 ? 2.705 12.055 -23.125 1 29.64 22 PRO B N 1
ATOM 1441 C CA . PRO B 1 22 ? 3.021 12.797 -21.906 1 29.64 22 PRO B CA 1
ATOM 1442 C C . PRO B 1 22 ? 2.314 12.242 -20.672 1 29.64 22 PRO B C 1
ATOM 1444 O O . PRO B 1 22 ? 1.19 11.742 -20.781 1 29.64 22 PRO B O 1
ATOM 1447 N N . ALA B 1 23 ? 3.055 11.711 -19.812 1 30.81 23 ALA B N 1
ATOM 1448 C CA . ALA B 1 23 ? 2.586 11.18 -18.531 1 30.81 23 ALA B CA 1
ATOM 1449 C C . ALA B 1 23 ? 1.49 12.07 -17.953 1 30.81 23 ALA B C 1
ATOM 1451 O O . ALA B 1 23 ? 1.644 13.289 -17.875 1 30.81 23 ALA B O 1
ATOM 1452 N N . PRO B 1 24 ? 0.272 11.594 -18.016 1 31.44 24 PRO B N 1
ATOM 1453 C CA . PRO B 1 24 ? -0.7 12.492 -17.391 1 31.44 24 PRO B CA 1
ATOM 1454 C C . PRO B 1 24 ? -0.248 12.984 -16.016 1 31.44 24 PRO B C 1
ATOM 1456 O O . PRO B 1 24 ? 0.519 12.305 -15.336 1 31.44 24 PRO B O 1
ATOM 1459 N N . THR B 1 25 ? -0.25 14.242 -15.773 1 33.12 25 THR B N 1
ATOM 1460 C CA . THR B 1 25 ? 0.095 14.906 -14.523 1 33.12 25 THR B CA 1
ATOM 1461 C C . THR B 1 25 ? -0.651 14.273 -13.352 1 33.12 25 THR B C 1
ATOM 1463 O O . THR B 1 25 ? -1.661 13.594 -13.547 1 33.12 25 THR B O 1
ATOM 1466 N N . ILE B 1 26 ? -0.026 14.219 -12.109 1 33.94 26 ILE B N 1
ATOM 1467 C CA . ILE B 1 26 ? -0.635 13.781 -10.859 1 33.94 26 ILE B CA 1
ATOM 1468 C C . ILE B 1 26 ? -2.068 14.305 -10.773 1 33.94 26 ILE B C 1
ATOM 1470 O O . ILE B 1 26 ? -2.984 13.562 -10.422 1 33.94 26 ILE B O 1
ATOM 1474 N N . GLY B 1 27 ? -2.236 15.602 -11.023 1 35.47 27 GLY B N 1
ATOM 1475 C CA . GLY B 1 27 ? -3.564 16.188 -11.141 1 35.47 27 GLY B CA 1
ATOM 1476 C C . GLY B 1 27 ? -4.453 15.453 -12.125 1 35.47 27 GLY B C 1
ATOM 1477 O O . GLY B 1 27 ? -5.633 15.219 -11.852 1 35.47 27 GLY B O 1
ATOM 1478 N N . GLU B 1 28 ? -3.912 15.172 -13.227 1 36.34 28 GLU B N 1
ATOM 1479 C CA . GLU B 1 28 ? -4.66 14.414 -14.227 1 36.34 28 GLU B CA 1
ATOM 1480 C C . GLU B 1 28 ? -4.863 12.969 -13.789 1 36.34 28 GLU B C 1
ATOM 1482 O O . GLU B 1 28 ? -5.93 12.391 -14.008 1 36.34 28 GLU B O 1
ATOM 1487 N N . GLN B 1 29 ? -3.865 12.453 -13.148 1 36.72 29 GLN B N 1
ATOM 1488 C CA . GLN B 1 29 ? -3.99 11.094 -12.641 1 36.72 29 GLN B CA 1
ATOM 1489 C C . GLN B 1 29 ? -4.977 11.031 -11.477 1 36.72 29 GLN B C 1
ATOM 1491 O O . GLN B 1 29 ? -5.797 10.117 -11.398 1 36.72 29 GLN B O 1
ATOM 1496 N N . VAL B 1 30 ? -4.863 11.945 -10.5 1 36.75 30 VAL B N 1
ATOM 1497 C CA . VAL B 1 30 ? -5.836 12.141 -9.438 1 36.75 30 VAL B CA 1
ATOM 1498 C C . VAL B 1 30 ? -7.191 12.516 -10.031 1 36.75 30 VAL B C 1
ATOM 1500 O O . VAL B 1 30 ? -8.227 11.984 -9.625 1 36.75 30 VAL B O 1
ATOM 1503 N N . ALA B 1 31 ? -7.168 13.461 -10.797 1 36.72 31 ALA B N 1
ATOM 1504 C CA . ALA B 1 31 ? -8.383 13.859 -11.508 1 36.72 31 ALA B CA 1
ATOM 1505 C C . ALA B 1 31 ? -8.93 12.711 -12.344 1 36.72 31 ALA B C 1
ATOM 1507 O O . ALA B 1 31 ? -10.141 12.617 -12.555 1 36.72 31 ALA B O 1
ATOM 1508 N N . LEU B 1 32 ? -7.957 11.938 -12.828 1 37.12 32 LEU B N 1
ATOM 1509 C CA . LEU B 1 32 ? -8.422 10.797 -13.609 1 37.12 32 LEU B CA 1
ATOM 1510 C C . LEU B 1 32 ? -8.773 9.625 -12.703 1 37.12 32 LEU B C 1
ATOM 1512 O O . LEU B 1 32 ? -9.125 8.547 -13.188 1 37.12 32 LEU B O 1
ATOM 1516 N N . GLY B 1 33 ? -8.922 9.883 -11.492 1 32.5 33 GLY B N 1
ATOM 1517 C CA . GLY B 1 33 ? -9.422 8.938 -10.5 1 32.5 33 GLY B CA 1
ATOM 1518 C C . GLY B 1 33 ? -8.508 7.742 -10.305 1 32.5 33 GLY B C 1
ATOM 1519 O O . GLY B 1 33 ? -8.938 6.703 -9.805 1 32.5 33 GLY B O 1
ATOM 1520 N N . ARG B 1 34 ? -7.359 7.844 -10.93 1 33.16 34 ARG B N 1
ATOM 1521 C CA . ARG B 1 34 ? -6.535 6.637 -10.977 1 33.16 34 ARG B CA 1
ATOM 1522 C C . ARG B 1 34 ? -5.648 6.531 -9.742 1 33.16 34 ARG B C 1
ATOM 1524 O O . ARG B 1 34 ? -4.652 5.805 -9.742 1 33.16 34 ARG B O 1
ATOM 1531 N N . VAL B 1 35 ? -5.609 7.355 -8.867 1 31.53 35 VAL B N 1
ATOM 1532 C CA . VAL B 1 35 ? -4.648 7.301 -7.77 1 31.53 35 VAL B CA 1
ATOM 1533 C C . VAL B 1 35 ? -4.848 6.012 -6.977 1 31.53 35 VAL B C 1
ATOM 1535 O O . VAL B 1 35 ? -3.879 5.379 -6.555 1 31.53 35 VAL B O 1
ATOM 1538 N N . PHE B 1 36 ? -6 5.902 -6.184 1 30.89 36 PHE B N 1
ATOM 1539 C CA . PHE B 1 36 ? -6.203 5.051 -5.016 1 30.89 36 PHE B CA 1
ATOM 1540 C C . PHE B 1 36 ? -7.133 3.889 -5.348 1 30.89 36 PHE B C 1
ATOM 1542 O O . PHE B 1 36 ? -7.664 3.234 -4.449 1 30.89 36 PHE B O 1
ATOM 1549 N N . GLU B 1 37 ? -7.445 3.852 -6.57 1 33.16 37 GLU B N 1
ATOM 1550 C CA . GLU B 1 37 ? -8.461 2.801 -6.648 1 33.16 37 GLU B CA 1
ATOM 1551 C C . GLU B 1 37 ? -7.832 1.455 -7 1 33.16 37 GLU B C 1
ATOM 1553 O O . GLU B 1 37 ? -6.969 1.375 -7.875 1 33.16 37 GLU B O 1
ATOM 1558 N N . THR B 1 38 ? -7.754 0.619 -5.961 1 36.25 38 THR B N 1
ATOM 1559 C CA . THR B 1 38 ? -7.816 -0.739 -6.492 1 36.25 38 THR B CA 1
ATOM 1560 C C . THR B 1 38 ? -8.984 -0.888 -7.465 1 36.25 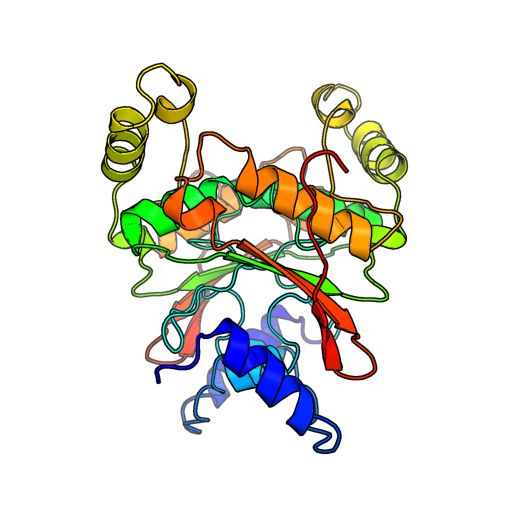38 THR B C 1
ATOM 1562 O O . THR B 1 38 ? -10.148 -0.813 -7.062 1 36.25 38 THR B O 1
ATOM 1565 N N . THR B 1 39 ? -8.898 -0.103 -8.43 1 37.06 39 THR B N 1
ATOM 1566 C CA . THR B 1 39 ? -10.008 -0.286 -9.359 1 37.06 39 THR B CA 1
ATOM 1567 C C . THR B 1 39 ? -9.836 -1.58 -10.156 1 37.06 39 THR B C 1
ATOM 1569 O O . THR B 1 39 ? -8.727 -1.92 -10.57 1 37.06 39 THR B O 1
ATOM 1572 N N . LEU B 1 40 ? -10.891 -2.414 -9.812 1 39.56 40 LEU B N 1
ATOM 1573 C CA . LEU B 1 40 ? -11.062 -3.455 -10.82 1 39.56 40 LEU B CA 1
ATOM 1574 C C . LEU B 1 40 ? -11.141 -2.852 -12.219 1 39.56 40 LEU B C 1
ATOM 1576 O O . LEU B 1 40 ? -12.148 -2.248 -12.586 1 39.56 40 LEU B O 1
ATOM 1580 N N . VAL B 1 41 ? -10.133 -2.201 -12.711 1 38.47 41 VAL B N 1
ATOM 1581 C CA . VAL B 1 41 ? -10.219 -1.899 -14.141 1 38.47 41 VAL B CA 1
ATOM 1582 C C . VAL B 1 41 ? -9.898 -3.152 -14.953 1 38.47 41 VAL B C 1
ATOM 1584 O O . VAL B 1 41 ? -8.773 -3.662 -14.906 1 38.47 41 VAL B O 1
ATOM 1587 N N . ASN B 1 42 ? -10.844 -3.658 -15.734 1 46.09 42 ASN B N 1
ATOM 1588 C CA . ASN B 1 42 ? -10.695 -4.812 -16.609 1 46.09 42 ASN B CA 1
ATOM 1589 C C . ASN B 1 42 ? -10.148 -6.02 -15.859 1 46.09 42 ASN B C 1
ATOM 1591 O O . ASN B 1 42 ? -9.266 -6.727 -16.359 1 46.09 42 ASN B O 1
ATOM 1595 N N . GLN B 1 43 ? -10.453 -6.062 -14.539 1 61.69 43 GLN B N 1
ATOM 1596 C CA . GLN B 1 43 ? -10.188 -7.266 -13.75 1 61.69 43 GLN B CA 1
ATOM 1597 C C . GLN B 1 43 ? -8.781 -7.242 -13.156 1 61.69 43 GLN B C 1
ATOM 1599 O O . GLN B 1 43 ? -8.188 -8.289 -12.906 1 61.69 43 GLN B O 1
ATOM 1604 N N . VAL B 1 44 ? -8.172 -5.957 -13.141 1 69.38 44 VAL B N 1
ATOM 1605 C CA . VAL B 1 44 ? -6.848 -5.84 -12.547 1 69.38 44 VAL B CA 1
ATOM 1606 C C . VAL B 1 44 ? -6.918 -4.98 -11.289 1 69.38 44 VAL B C 1
ATOM 1608 O O . VAL B 1 44 ? -7.574 -3.934 -11.281 1 69.38 44 VAL B O 1
ATOM 1611 N N . LEU B 1 45 ? -6.332 -5.516 -10.234 1 79.06 45 LEU B N 1
ATOM 1612 C CA . LEU B 1 45 ? -6.152 -4.797 -8.977 1 79.06 45 LEU B CA 1
ATOM 1613 C C . LEU B 1 45 ? -4.73 -4.266 -8.852 1 79.06 45 LEU B C 1
ATOM 1615 O O . LEU B 1 45 ? -3.771 -4.961 -9.203 1 79.06 45 LEU B O 1
ATOM 1619 N N . ILE B 1 46 ? -4.621 -2.953 -8.484 1 80.62 46 ILE B N 1
ATOM 1620 C CA . ILE B 1 46 ? -3.295 -2.359 -8.383 1 80.62 46 ILE B CA 1
ATOM 1621 C C . ILE B 1 46 ? -3.023 -1.951 -6.938 1 80.62 46 ILE B C 1
ATOM 1623 O O . ILE B 1 46 ? -3.828 -1.247 -6.324 1 80.62 46 ILE B O 1
ATOM 1627 N N . SER B 1 47 ? -2.027 -2.512 -6.402 1 87 47 SER B N 1
ATOM 1628 C CA . SER B 1 47 ? -1.455 -2.064 -5.137 1 87 47 SER B CA 1
ATOM 1629 C C . SER B 1 47 ? -0.117 -1.366 -5.352 1 87 47 SER B C 1
ATOM 1631 O O . SER B 1 47 ? 0.765 -1.898 -6.027 1 87 47 SER B O 1
ATOM 1633 N N . ARG B 1 48 ? 0.03 -0.112 -4.816 1 86.25 48 ARG B N 1
ATOM 1634 C CA . ARG B 1 48 ? 1.26 0.664 -4.941 1 86.25 48 ARG B CA 1
ATOM 1635 C C . ARG B 1 48 ? 1.811 1.038 -3.568 1 86.25 48 ARG B C 1
ATOM 1637 O O . ARG B 1 48 ? 1.102 1.626 -2.748 1 86.25 48 ARG B O 1
ATOM 1644 N N . ASN B 1 49 ? 2.99 0.575 -3.316 1 90.44 49 ASN B N 1
ATOM 1645 C CA . ASN B 1 49 ? 3.697 0.943 -2.094 1 90.44 49 ASN B CA 1
ATOM 1646 C C . ASN B 1 49 ? 5.184 1.18 -2.357 1 90.44 49 ASN B C 1
ATOM 1648 O O . ASN B 1 49 ? 5.68 0.879 -3.443 1 90.44 49 ASN B O 1
ATOM 1652 N N . PRO B 1 50 ? 5.832 1.841 -1.37 1 89.62 50 PRO B N 1
ATOM 1653 C CA . PRO B 1 50 ? 7.262 2.088 -1.572 1 89.62 50 PRO B CA 1
ATOM 1654 C C . PRO B 1 50 ? 8.039 0.812 -1.872 1 89.62 50 PRO B C 1
ATOM 1656 O O . PRO B 1 50 ? 7.863 -0.201 -1.19 1 89.62 50 PRO B O 1
ATOM 1659 N N . ALA B 1 51 ? 8.828 0.953 -2.965 1 92.56 51 ALA B N 1
ATOM 1660 C CA . ALA B 1 51 ? 9.742 -0.107 -3.379 1 92.56 51 ALA B CA 1
ATOM 1661 C C . ALA B 1 51 ? 8.984 -1.299 -3.949 1 92.56 51 ALA B C 1
ATOM 1663 O O . ALA B 1 51 ? 9.586 -2.303 -4.336 1 92.56 51 ALA B O 1
ATOM 1664 N N . GLY B 1 52 ? 7.621 -1.291 -3.916 1 92.12 52 GLY B N 1
ATOM 1665 C CA . GLY B 1 52 ? 6.82 -2.363 -4.484 1 92.12 52 GLY B CA 1
ATOM 1666 C C . GLY B 1 52 ? 6.922 -3.662 -3.707 1 92.12 52 GLY B C 1
ATOM 1667 O O . GLY B 1 52 ? 6.781 -4.746 -4.277 1 92.12 52 GLY B O 1
ATOM 1668 N N . ARG B 1 53 ? 7.16 -3.578 -2.432 1 95.38 53 ARG B N 1
ATOM 1669 C CA . ARG B 1 53 ? 7.48 -4.781 -1.672 1 95.38 53 ARG B CA 1
ATOM 1670 C C . ARG B 1 53 ? 6.219 -5.566 -1.331 1 95.38 53 ARG B C 1
ATOM 1672 O O . ARG B 1 53 ? 5.195 -4.98 -0.971 1 95.38 53 ARG B O 1
ATOM 1679 N N . VAL B 1 54 ? 6.359 -6.883 -1.328 1 96.5 54 VAL B N 1
ATOM 1680 C CA . VAL B 1 54 ? 5.227 -7.785 -1.132 1 96.5 54 VAL B CA 1
ATOM 1681 C C . VAL B 1 54 ? 4.961 -7.961 0.361 1 96.5 54 VAL B C 1
ATOM 1683 O O . VAL B 1 54 ? 3.807 -8.07 0.782 1 96.5 54 VAL B O 1
ATOM 1686 N N . ALA B 1 55 ? 5.969 -7.965 1.177 1 95.75 55 ALA B N 1
ATOM 1687 C CA . ALA B 1 55 ? 5.805 -8.297 2.588 1 95.75 55 ALA B CA 1
ATOM 1688 C C . ALA B 1 55 ? 4.77 -7.391 3.248 1 95.75 55 ALA B C 1
ATOM 1690 O O . ALA B 1 55 ? 3.82 -7.871 3.871 1 95.75 55 ALA B O 1
ATOM 1691 N N . PRO B 1 56 ? 4.855 -6.074 3.02 1 93.81 56 PRO B N 1
ATOM 1692 C CA . PRO B 1 56 ? 3.842 -5.219 3.641 1 93.81 56 PRO B CA 1
ATOM 1693 C C . PRO B 1 56 ? 2.469 -5.355 2.988 1 93.81 56 PRO B C 1
ATOM 1695 O O . PRO B 1 56 ? 1.474 -4.867 3.525 1 93.81 56 PRO B O 1
ATOM 1698 N N . ALA B 1 57 ? 2.381 -6.031 1.871 1 93.44 57 ALA B N 1
ATOM 1699 C CA . ALA B 1 57 ? 1.14 -6.117 1.105 1 93.44 57 ALA B CA 1
ATOM 1700 C C . ALA B 1 57 ? 0.559 -7.527 1.16 1 93.44 57 ALA B C 1
ATOM 1702 O O . ALA B 1 57 ? -0.434 -7.824 0.491 1 93.44 57 ALA B O 1
ATOM 1703 N N . LEU B 1 58 ? 1.13 -8.406 1.96 1 95.69 58 LEU B N 1
ATOM 1704 C CA . LEU B 1 58 ? 0.734 -9.812 1.935 1 95.69 58 LEU B CA 1
ATOM 1705 C C . LEU B 1 58 ? -0.726 -9.969 2.346 1 95.69 58 LEU B C 1
ATOM 1707 O O . LEU B 1 58 ? -1.461 -10.758 1.746 1 95.69 58 LEU B O 1
ATOM 1711 N N . GLN B 1 59 ? -1.172 -9.234 3.307 1 96.06 59 GLN B N 1
ATOM 1712 C CA . GLN B 1 59 ? -2.559 -9.32 3.75 1 96.06 59 GLN B CA 1
ATOM 1713 C C . GLN B 1 59 ? -3.514 -8.828 2.666 1 96.06 59 GLN B C 1
ATOM 1715 O O . GLN B 1 59 ? -4.676 -9.234 2.627 1 96.06 59 GLN B O 1
ATOM 1720 N N . GLN B 1 60 ? -2.996 -7.957 1.812 1 94.25 60 GLN B N 1
ATOM 1721 C CA . GLN B 1 60 ? -3.82 -7.531 0.685 1 94.25 60 GLN B CA 1
ATOM 1722 C C . GLN B 1 60 ? -4.09 -8.695 -0.267 1 94.25 60 GLN B C 1
ATOM 1724 O O . GLN B 1 60 ? -5.199 -8.836 -0.784 1 94.25 60 GLN B O 1
ATOM 1729 N N . VAL B 1 61 ? -3.102 -9.508 -0.428 1 94.88 61 VAL B N 1
ATOM 1730 C CA . VAL B 1 61 ? -3.254 -10.703 -1.258 1 94.88 61 VAL B CA 1
ATOM 1731 C C . VAL B 1 61 ? -4.285 -11.641 -0.633 1 94.88 61 VAL B C 1
ATOM 1733 O O . VAL B 1 61 ? -5.168 -12.148 -1.324 1 94.88 61 VAL B O 1
ATOM 1736 N N . MET B 1 62 ? -4.18 -11.805 0.673 1 97.06 62 MET B N 1
ATOM 1737 C CA . MET B 1 62 ? -5.125 -12.633 1.409 1 97.06 62 MET B CA 1
ATOM 1738 C C . MET B 1 62 ? -6.551 -12.117 1.238 1 97.06 62 MET B C 1
ATOM 1740 O O . MET B 1 62 ? -7.469 -12.898 0.968 1 97.06 62 MET B O 1
ATOM 1744 N N . LEU B 1 63 ? -6.688 -10.844 1.333 1 96.56 63 LEU B N 1
ATOM 1745 C CA . LEU B 1 63 ? -8 -10.227 1.199 1 96.56 63 LEU B CA 1
ATOM 1746 C C . LEU B 1 63 ? -8.57 -10.445 -0.2 1 96.56 63 LEU B C 1
ATOM 1748 O O . LEU B 1 63 ? -9.703 -10.898 -0.352 1 96.56 63 LEU B O 1
ATOM 1752 N N . PHE B 1 64 ? -7.77 -10.141 -1.249 1 92.81 64 PHE B N 1
ATOM 1753 C CA . PHE B 1 64 ? -8.242 -10.188 -2.629 1 92.81 64 PHE B CA 1
ATOM 1754 C C . PHE B 1 64 ? -8.547 -11.625 -3.043 1 92.81 64 PHE B C 1
ATOM 1756 O O . PHE B 1 64 ? -9.445 -11.859 -3.854 1 92.81 64 PHE B O 1
ATOM 1763 N N . ASP B 1 65 ? -7.801 -12.586 -2.443 1 94.75 65 ASP B N 1
ATOM 1764 C CA . ASP B 1 65 ? -8.102 -13.992 -2.693 1 94.75 65 ASP B CA 1
ATOM 1765 C C . ASP B 1 65 ? -9.539 -14.328 -2.301 1 94.75 65 ASP B C 1
ATOM 1767 O O . ASP B 1 65 ? -10.312 -14.812 -3.125 1 94.75 65 ASP B O 1
ATOM 1771 N N . VAL B 1 66 ? -9.906 -13.961 -1.076 1 95.06 66 VAL B N 1
ATOM 1772 C CA . VAL B 1 66 ? -11.188 -14.359 -0.512 1 95.06 66 VAL B CA 1
ATOM 1773 C C . VAL B 1 66 ? -12.289 -13.453 -1.047 1 95.06 66 VAL B C 1
ATOM 1775 O O . VAL B 1 66 ? -13.359 -13.922 -1.44 1 95.06 66 VAL B O 1
ATOM 1778 N N . PHE B 1 67 ? -12.047 -12.172 -1.187 1 93.44 67 PHE B N 1
ATOM 1779 C CA . PHE B 1 67 ? -13.086 -11.188 -1.485 1 93.44 67 PHE B CA 1
ATOM 1780 C C . PHE B 1 67 ? -13.336 -11.109 -2.986 1 93.44 67 PHE B C 1
ATOM 1782 O O . PHE B 1 67 ? -14.477 -10.953 -3.422 1 93.44 67 PHE B O 1
ATOM 1789 N N . LEU B 1 68 ? -12.234 -11.32 -3.84 1 88.81 68 LEU B N 1
ATOM 1790 C CA . LEU B 1 68 ? -12.383 -11.031 -5.262 1 88.81 68 LEU B CA 1
ATOM 1791 C C . LEU B 1 68 ? -11.953 -12.227 -6.109 1 88.81 68 LEU B C 1
ATOM 1793 O O . LEU B 1 68 ? -12.078 -12.203 -7.336 1 88.81 68 LEU B O 1
ATOM 1797 N N . GLY B 1 69 ? -11.516 -13.227 -5.508 1 91.69 69 GLY B N 1
ATOM 1798 C CA . GLY B 1 69 ? -11.102 -14.406 -6.254 1 91.69 69 GLY B CA 1
ATOM 1799 C C . GLY B 1 69 ? -9.844 -14.18 -7.07 1 91.69 69 GLY B C 1
ATOM 1800 O O . GLY B 1 69 ? -9.797 -14.523 -8.25 1 91.69 69 GLY B O 1
ATOM 1801 N N . LEU B 1 70 ? -8.891 -13.625 -6.453 1 91.94 70 LEU B N 1
ATOM 1802 C CA . LEU B 1 70 ? -7.602 -13.344 -7.078 1 91.94 70 LEU B CA 1
ATOM 1803 C C . LEU B 1 70 ? -7.035 -14.602 -7.73 1 91.94 70 LEU B C 1
ATOM 1805 O O . LEU B 1 70 ? -7.051 -15.68 -7.133 1 91.94 70 LEU B O 1
ATOM 1809 N N . LYS B 1 71 ? -6.5 -14.43 -8.992 1 88.69 71 LYS B N 1
ATOM 1810 C CA . LYS B 1 71 ? -6.016 -15.578 -9.742 1 88.69 71 LYS B CA 1
ATOM 1811 C C . LYS B 1 71 ? -4.492 -15.562 -9.852 1 88.69 71 LYS B C 1
ATOM 1813 O O . LYS B 1 71 ? -3.852 -16.609 -9.82 1 88.69 71 LYS B O 1
ATOM 1818 N N . SER B 1 72 ? -3.963 -14.336 -10.039 1 89.19 72 SER B N 1
ATOM 1819 C CA . SER B 1 72 ? -2.527 -14.18 -10.25 1 89.19 72 SER B CA 1
ATOM 1820 C C . SER B 1 72 ? -2.018 -12.883 -9.617 1 89.19 72 SER B C 1
ATOM 1822 O O . SER B 1 72 ? -2.797 -11.969 -9.352 1 89.19 72 SER B O 1
ATOM 1824 N N . VAL B 1 73 ? -0.777 -12.906 -9.305 1 92.12 73 VAL B N 1
ATOM 1825 C CA . VAL B 1 73 ? -0.115 -11.703 -8.797 1 92.12 73 VAL B CA 1
ATOM 1826 C C . VAL B 1 73 ? 1.093 -11.375 -9.672 1 92.12 73 VAL B C 1
ATOM 1828 O O . VAL B 1 73 ? 1.878 -12.266 -10.016 1 92.12 73 VAL B O 1
ATOM 1831 N N . ILE B 1 74 ? 1.211 -10.133 -10.07 1 88.5 74 ILE B N 1
ATOM 1832 C CA . ILE B 1 74 ? 2.377 -9.625 -10.789 1 88.5 74 ILE B CA 1
ATOM 1833 C C . ILE B 1 74 ? 3.135 -8.633 -9.914 1 88.5 74 ILE B C 1
ATOM 1835 O O . ILE B 1 74 ? 2.547 -7.684 -9.391 1 88.5 74 ILE B O 1
ATOM 1839 N N . VAL B 1 75 ? 4.41 -8.945 -9.727 1 92.62 75 VAL B N 1
ATOM 1840 C CA . VAL B 1 75 ? 5.305 -8.047 -9 1 92.62 75 VAL B CA 1
ATOM 1841 C C . VAL B 1 75 ? 6.121 -7.223 -9.984 1 92.62 75 VAL B C 1
ATOM 1843 O O . VAL B 1 75 ? 6.848 -7.777 -10.82 1 92.62 75 VAL B O 1
ATOM 1846 N N . ILE B 1 76 ? 5.961 -5.91 -9.898 1 89.19 76 ILE B N 1
ATOM 1847 C CA . ILE B 1 76 ? 6.715 -5.031 -10.789 1 89.19 76 ILE B CA 1
ATOM 1848 C C . ILE B 1 76 ? 7.52 -4.031 -9.961 1 89.19 76 ILE B C 1
ATOM 1850 O O . ILE B 1 76 ? 6.953 -3.248 -9.195 1 89.19 76 ILE B O 1
ATOM 1854 N N . HIS B 1 77 ? 8.852 -4.168 -10.055 1 93.06 77 HIS B N 1
ATOM 1855 C CA . HIS B 1 77 ? 9.75 -3.121 -9.578 1 93.06 77 HIS B CA 1
ATOM 1856 C C . HIS B 1 77 ? 10.336 -2.334 -10.742 1 93.06 77 HIS B C 1
ATOM 1858 O O . HIS B 1 77 ? 10.203 -2.736 -11.898 1 93.06 77 HIS B O 1
ATOM 1864 N N . HIS B 1 78 ? 10.883 -1.135 -10.461 1 89.5 78 HIS B N 1
ATOM 1865 C CA . HIS B 1 78 ? 11.312 -0.328 -11.602 1 89.5 78 HIS B CA 1
ATOM 1866 C C . HIS B 1 78 ? 12.742 0.16 -11.43 1 89.5 78 HIS B C 1
ATOM 1868 O O . HIS B 1 78 ? 13.266 0.177 -10.312 1 89.5 78 HIS B O 1
ATOM 1874 N N . THR B 1 79 ? 13.383 0.444 -12.523 1 89.88 79 THR B N 1
ATOM 1875 C CA . THR B 1 79 ? 14.734 0.979 -12.5 1 89.88 79 THR B CA 1
ATOM 1876 C C . THR B 1 79 ? 14.766 2.352 -11.828 1 89.88 79 THR B C 1
ATOM 1878 O O . THR B 1 79 ? 13.734 3.027 -11.75 1 89.88 79 THR B O 1
ATOM 1881 N N . ASP B 1 80 ? 15.969 2.775 -11.203 1 89.75 80 ASP B N 1
ATOM 1882 C CA . ASP B 1 80 ? 16.203 4.074 -10.578 1 89.75 80 ASP B CA 1
ATOM 1883 C C . ASP B 1 80 ? 15.203 4.32 -9.445 1 89.75 80 ASP B C 1
ATOM 1885 O O . ASP B 1 80 ? 14.742 5.445 -9.25 1 89.75 80 ASP B O 1
ATOM 1889 N N . CYS B 1 81 ? 14.844 3.225 -8.797 1 91.69 81 CYS B N 1
ATOM 1890 C CA . CYS B 1 81 ? 13.961 3.305 -7.641 1 91.69 81 CYS B CA 1
ATOM 1891 C C . CYS B 1 81 ? 14.68 3.92 -6.449 1 91.69 81 CYS B C 1
ATOM 1893 O O . CYS B 1 81 ? 15.82 3.559 -6.148 1 91.69 81 CYS B O 1
ATOM 1895 N N . GLY B 1 82 ? 14.031 4.809 -5.754 1 91.12 82 GLY B N 1
ATOM 1896 C CA . GLY B 1 82 ? 14.586 5.41 -4.555 1 91.12 82 GLY B CA 1
ATOM 1897 C C . GLY B 1 82 ? 15.023 4.387 -3.521 1 91.12 82 GLY B C 1
ATOM 1898 O O . GLY B 1 82 ? 15.945 4.633 -2.74 1 91.12 82 GLY B O 1
ATOM 1899 N N . ALA B 1 83 ? 14.422 3.184 -3.566 1 95.12 83 ALA B N 1
ATOM 1900 C CA . ALA B 1 83 ? 14.727 2.141 -2.59 1 95.12 83 ALA B CA 1
ATOM 1901 C C . ALA B 1 83 ? 16.141 1.597 -2.787 1 95.12 83 ALA B C 1
ATOM 1903 O O . ALA B 1 83 ? 16.672 0.901 -1.917 1 95.12 83 ALA B O 1
ATOM 1904 N N . SER B 1 84 ? 16.688 1.893 -3.891 1 96.12 84 SER B N 1
ATOM 1905 C CA . SER B 1 84 ? 18.078 1.518 -4.098 1 96.12 84 SER B CA 1
ATOM 1906 C C . SER B 1 84 ? 19.016 2.623 -3.639 1 96.12 84 SER B C 1
ATOM 1908 O O . SER B 1 84 ? 20.25 2.477 -3.721 1 96.12 84 SER B O 1
ATOM 1910 N N . GLN B 1 85 ? 18.484 3.729 -3.125 1 95.31 85 GLN B N 1
ATOM 1911 C CA . GLN B 1 85 ? 19.281 4.902 -2.82 1 95.31 85 GLN B CA 1
ATOM 1912 C C . GLN B 1 85 ? 19.312 5.184 -1.32 1 95.31 85 GLN B C 1
ATOM 1914 O O . GLN B 1 85 ? 20.141 5.949 -0.838 1 95.31 85 GLN B O 1
ATOM 1919 N N . PHE B 1 86 ? 18.391 4.637 -0.585 1 94.19 86 PHE B N 1
ATOM 1920 C CA . PHE B 1 86 ? 18.438 4.809 0.861 1 94.19 86 PHE B CA 1
ATOM 1921 C C . PHE B 1 86 ? 18.859 3.514 1.546 1 94.19 86 PHE B C 1
ATOM 1923 O O . PHE B 1 86 ? 18.859 2.447 0.927 1 94.19 86 PHE B O 1
ATOM 1930 N N . LYS B 1 87 ? 19.25 3.631 2.811 1 96.75 87 LYS B N 1
ATOM 1931 C CA . LYS B 1 87 ? 19.609 2.488 3.645 1 96.75 87 LYS B CA 1
ATOM 1932 C C . LYS B 1 87 ? 18.672 2.363 4.84 1 96.75 87 LYS B C 1
ATOM 1934 O O . LYS B 1 87 ? 18.312 3.367 5.457 1 96.75 87 LYS B O 1
ATOM 1939 N N . GLU B 1 88 ? 18.375 1.1 5.109 1 97.75 88 GLU B N 1
ATOM 1940 C CA . GLU B 1 88 ? 17.5 0.812 6.242 1 97.75 88 GLU B CA 1
ATOM 1941 C C . GLU B 1 88 ? 17.984 1.503 7.508 1 97.75 88 GLU B C 1
ATOM 1943 O O . GLU B 1 88 ? 17.203 2.139 8.219 1 97.75 88 GLU B O 1
ATOM 1948 N N . ALA B 1 89 ? 19.281 1.386 7.738 1 97.69 89 ALA B N 1
ATOM 1949 C CA . ALA B 1 89 ? 19.891 1.857 8.977 1 97.69 89 ALA B CA 1
ATOM 1950 C C . ALA B 1 89 ? 19.734 3.369 9.125 1 97.69 89 ALA B C 1
ATOM 1952 O O . ALA B 1 89 ? 19.578 3.879 10.234 1 97.69 89 ALA B O 1
ATOM 1953 N N . GLU B 1 90 ? 19.797 4.059 8.016 1 97.12 90 GLU B N 1
ATOM 1954 C CA . GLU B 1 90 ? 19.656 5.512 8.047 1 97.12 90 GLU B CA 1
ATOM 1955 C C . GLU B 1 90 ? 18.25 5.93 8.453 1 97.12 90 GLU B C 1
ATOM 1957 O O . GLU B 1 90 ? 18.078 6.867 9.234 1 97.12 90 GLU B O 1
ATOM 1962 N N . VAL B 1 91 ? 17.297 5.266 7.965 1 97.5 91 VAL B N 1
ATOM 1963 C CA . VAL B 1 91 ? 15.906 5.57 8.297 1 97.5 91 VAL B CA 1
ATOM 1964 C C . VAL B 1 91 ? 15.633 5.242 9.758 1 97.5 91 VAL B C 1
ATOM 1966 O O . VAL B 1 91 ? 15.062 6.055 10.492 1 97.5 91 VAL B O 1
ATOM 1969 N N . ARG B 1 92 ? 16.078 4.09 10.219 1 98.25 92 ARG B N 1
ATOM 1970 C CA . ARG B 1 92 ? 15.922 3.689 11.617 1 98.25 92 ARG B CA 1
ATOM 1971 C C . ARG B 1 92 ? 16.594 4.68 12.555 1 98.25 92 ARG B C 1
ATOM 1973 O O . ARG B 1 92 ? 16.016 5.098 13.555 1 98.25 92 ARG B O 1
ATOM 1980 N N . LYS B 1 93 ? 17.812 5.086 12.219 1 98.12 93 LYS B N 1
ATOM 1981 C CA . LYS B 1 93 ? 18.578 6.012 13.055 1 98.12 93 LYS B CA 1
ATOM 1982 C C . LYS B 1 93 ? 17.859 7.348 13.188 1 98.12 93 LYS B C 1
ATOM 1984 O O . LYS B 1 93 ? 17.781 7.918 14.281 1 98.12 93 LYS B O 1
ATOM 1989 N N . ALA B 1 94 ? 17.375 7.805 12.094 1 97.69 94 ALA B N 1
ATOM 1990 C CA . ALA B 1 94 ? 16.672 9.078 12.109 1 97.69 94 ALA B CA 1
ATOM 1991 C C . ALA B 1 94 ? 15.469 9.031 13.047 1 97.69 94 ALA B C 1
ATOM 1993 O O . ALA B 1 94 ? 15.258 9.945 13.852 1 97.69 94 ALA B O 1
ATOM 1994 N N . HIS B 1 95 ? 14.664 7.977 13.008 1 97.75 95 HIS B N 1
ATOM 1995 C CA . HIS B 1 95 ? 13.484 7.875 13.852 1 97.75 95 HIS B CA 1
ATOM 1996 C C . HIS B 1 95 ? 13.859 7.57 15.297 1 97.75 95 HIS B C 1
ATOM 1998 O O . HIS B 1 95 ? 13.195 8.031 16.234 1 97.75 95 HIS B O 1
ATOM 2004 N N . LYS B 1 96 ? 14.922 6.832 15.508 1 97.56 96 LYS B N 1
ATOM 2005 C CA . LYS B 1 96 ? 15.383 6.527 16.859 1 97.56 96 LYS B CA 1
ATOM 2006 C C . LYS B 1 96 ? 15.875 7.785 17.578 1 97.56 96 LYS B C 1
ATOM 2008 O O . LYS B 1 96 ? 15.734 7.91 18.797 1 97.56 96 LYS B O 1
ATOM 2013 N N . SER B 1 97 ? 16.438 8.656 16.828 1 97.5 97 SER B N 1
ATOM 2014 C CA . SER B 1 97 ? 16.859 9.93 17.406 1 97.5 97 SER B CA 1
ATOM 2015 C C . SER B 1 97 ? 15.68 10.688 18 1 97.5 97 SER B C 1
ATOM 2017 O O . SER B 1 97 ? 15.812 11.344 19.047 1 97.5 97 SER B O 1
ATOM 2019 N N . ARG B 1 98 ? 14.586 10.547 17.391 1 96.12 98 AR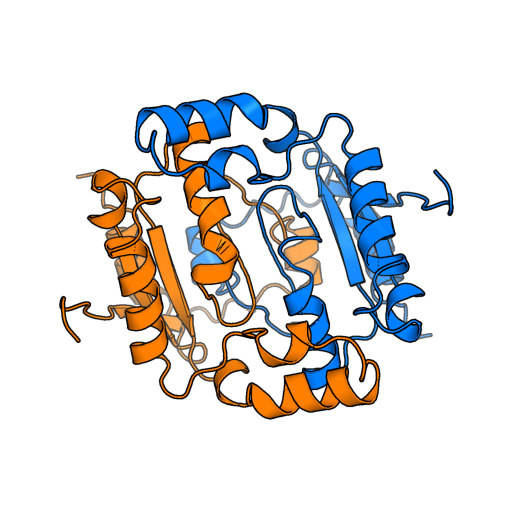G B N 1
ATOM 2020 C CA . ARG B 1 98 ? 13.375 11.227 17.859 1 96.12 98 ARG B CA 1
ATOM 2021 C C . ARG B 1 98 ? 12.648 10.391 18.906 1 96.12 98 ARG B C 1
ATOM 2023 O O . ARG B 1 98 ? 12.031 10.938 19.828 1 96.12 98 ARG B O 1
ATOM 2030 N N . LEU B 1 99 ? 12.758 9.062 18.703 1 97.69 99 LEU B N 1
ATOM 2031 C CA . LEU B 1 99 ? 12.016 8.117 19.531 1 97.69 99 LEU B CA 1
ATOM 2032 C C . LEU B 1 99 ? 12.953 7.074 20.141 1 97.69 99 LEU B C 1
ATOM 2034 O O . LEU B 1 99 ? 12.789 5.879 19.891 1 97.69 99 LEU B O 1
ATOM 2038 N N . PRO B 1 100 ? 13.789 7.488 21.047 1 97.06 100 PRO B N 1
ATOM 2039 C CA . PRO B 1 100 ? 14.828 6.582 21.562 1 97.06 100 PRO B CA 1
ATOM 2040 C C . PRO B 1 100 ? 14.25 5.402 22.328 1 97.06 100 PRO B C 1
ATOM 2042 O O . PRO B 1 100 ? 14.867 4.336 22.391 1 97.06 100 PRO B O 1
ATOM 2045 N N . ASP B 1 101 ? 13.109 5.488 22.875 1 97.56 101 ASP B N 1
ATOM 2046 C CA . ASP B 1 101 ? 12.555 4.441 23.734 1 97.56 101 ASP B CA 1
ATOM 2047 C C . ASP B 1 101 ? 11.719 3.453 22.922 1 97.56 101 ASP B C 1
ATOM 2049 O O . ASP B 1 101 ? 11.211 2.469 23.469 1 97.56 101 ASP B O 1
ATOM 2053 N N . HIS B 1 102 ? 11.57 3.67 21.672 1 97.62 102 HIS B N 1
ATOM 2054 C CA . HIS B 1 102 ? 10.805 2.783 20.797 1 97.62 102 HIS B CA 1
ATOM 2055 C C . HIS B 1 102 ? 11.703 1.738 20.141 1 97.62 102 HIS B C 1
ATOM 2057 O O . HIS B 1 102 ? 12.086 1.886 18.984 1 97.62 102 HIS B O 1
ATOM 2063 N N . SER B 1 103 ? 11.922 0.624 20.859 1 97.38 103 SER B N 1
ATOM 2064 C CA . SER B 1 103 ? 12.898 -0.391 20.453 1 97.38 103 SER B CA 1
ATOM 2065 C C . SER B 1 103 ? 12.438 -1.122 19.203 1 97.38 103 SER B C 1
ATOM 2067 O O . SER B 1 103 ? 13.258 -1.673 18.453 1 97.38 103 SER B O 1
ATOM 2069 N N . GLU B 1 104 ? 11.125 -1.112 18.906 1 96.88 104 GLU B N 1
ATOM 2070 C CA . GLU B 1 104 ? 10.594 -1.803 17.734 1 96.88 104 GLU B CA 1
ATOM 2071 C C . GLU B 1 104 ? 11.117 -1.177 16.438 1 96.88 104 GLU B C 1
ATOM 2073 O O . GLU B 1 104 ? 11.148 -1.83 15.398 1 96.88 104 GLU B O 1
ATOM 2078 N N . ILE B 1 105 ? 11.547 0.069 16.484 1 97.81 105 ILE B N 1
ATOM 2079 C CA . ILE B 1 105 ? 12.062 0.769 15.312 1 97.81 105 ILE B CA 1
ATOM 2080 C C . ILE B 1 105 ? 13.312 0.055 14.789 1 97.81 105 ILE B C 1
ATOM 2082 O O . ILE B 1 105 ? 13.547 0 13.578 1 97.81 105 ILE B O 1
ATOM 2086 N N . ASP B 1 106 ? 14.039 -0.569 15.719 1 97.38 106 ASP B N 1
ATOM 2087 C CA . ASP B 1 106 ? 15.289 -1.236 15.359 1 97.38 106 ASP B CA 1
ATOM 2088 C C . ASP B 1 106 ? 15.031 -2.404 14.414 1 97.38 106 ASP B C 1
ATOM 2090 O O . ASP B 1 106 ? 15.93 -2.816 13.672 1 97.38 106 ASP B O 1
ATOM 20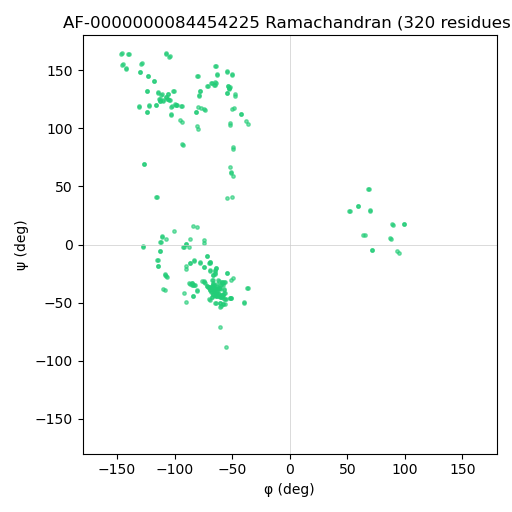94 N N . ASN B 1 107 ? 13.805 -2.898 14.383 1 96.75 107 ASN B N 1
ATOM 2095 C CA . ASN B 1 107 ? 13.492 -4.086 13.594 1 96.75 107 ASN B CA 1
ATOM 2096 C C . ASN B 1 107 ? 12.578 -3.754 12.422 1 96.75 107 ASN B C 1
ATOM 2098 O O . ASN B 1 107 ? 12.156 -4.648 11.68 1 96.75 107 ASN B O 1
ATOM 2102 N N . MET B 1 108 ? 12.25 -2.51 12.273 1 97.19 108 MET B N 1
ATOM 2103 C CA . MET B 1 108 ? 11.391 -2.111 11.164 1 97.19 108 MET B CA 1
ATOM 2104 C C . MET B 1 108 ? 12.117 -2.273 9.828 1 97.19 108 MET B C 1
ATOM 2106 O O . MET B 1 108 ? 13.32 -2.025 9.742 1 97.19 108 MET B O 1
ATOM 2110 N N . VAL B 1 109 ? 11.391 -2.768 8.828 1 97.25 109 VAL B N 1
ATOM 2111 C CA . VAL B 1 109 ? 11.906 -2.967 7.473 1 97.25 109 VAL B CA 1
ATOM 2112 C C . VAL B 1 109 ? 11.227 -1.989 6.516 1 97.25 109 VAL B C 1
ATOM 2114 O O . VAL B 1 109 ? 10 -1.923 6.449 1 97.25 109 VAL B O 1
ATOM 2117 N N . PHE B 1 110 ? 12.055 -1.26 5.73 1 97.31 110 PHE B N 1
ATOM 2118 C CA . PHE B 1 110 ? 11.508 -0.185 4.906 1 97.31 110 PHE B CA 1
ATOM 2119 C C . PHE B 1 110 ? 11.617 -0.529 3.426 1 97.31 110 PHE B C 1
ATOM 2121 O O . PHE B 1 110 ? 11.164 0.23 2.57 1 97.31 110 PHE B O 1
ATOM 2128 N N . GLY B 1 111 ? 12.25 -1.623 3.125 1 96.88 111 GLY B N 1
ATOM 2129 C CA . GLY B 1 111 ? 12.141 -2.158 1.778 1 96.88 111 GLY B CA 1
ATOM 2130 C C . GLY B 1 111 ? 13.328 -1.802 0.898 1 96.88 111 GLY B C 1
ATOM 2131 O O . GLY B 1 111 ? 13.242 -1.889 -0.329 1 96.88 111 GLY B O 1
ATOM 2132 N N . ALA B 1 112 ? 14.453 -1.391 1.489 1 97.81 112 ALA B N 1
ATOM 2133 C CA . ALA B 1 112 ? 15.656 -1.074 0.716 1 97.81 112 ALA B CA 1
ATOM 2134 C C . ALA B 1 112 ? 16.188 -2.311 -0.004 1 97.81 112 ALA B C 1
ATOM 2136 O O . ALA B 1 112 ? 16.016 -3.434 0.474 1 97.81 112 ALA B O 1
ATOM 2137 N N . PHE B 1 113 ? 16.75 -2.053 -1.211 1 97.44 113 PHE B N 1
ATOM 2138 C CA . PHE B 1 113 ? 17.422 -3.131 -1.93 1 97.44 113 PHE B CA 1
ATOM 2139 C C . PHE B 1 113 ? 18.609 -2.602 -2.715 1 97.44 113 PHE B C 1
ATOM 2141 O O . PHE B 1 113 ? 18.719 -1.398 -2.969 1 97.44 113 PHE B O 1
ATOM 2148 N N . ASP B 1 114 ? 19.5 -3.533 -3.154 1 97.06 114 ASP B N 1
ATOM 2149 C CA . ASP B 1 114 ? 20.688 -3.154 -3.904 1 97.06 114 ASP B CA 1
ATOM 2150 C C . ASP B 1 114 ? 20.562 -3.531 -5.379 1 97.06 114 ASP B C 1
ATOM 2152 O O . ASP B 1 114 ? 21.203 -2.936 -6.238 1 97.06 114 ASP B O 1
ATOM 2156 N N . ASP B 1 115 ? 19.781 -4.531 -5.637 1 97.38 115 ASP B N 1
ATOM 2157 C CA . ASP B 1 115 ? 19.578 -5.066 -6.98 1 97.38 115 ASP B CA 1
ATOM 2158 C C . ASP B 1 115 ? 18.094 -5.238 -7.293 1 97.38 115 ASP B C 1
ATOM 2160 O O . ASP B 1 115 ? 17.406 -6.039 -6.656 1 97.38 115 ASP B O 1
ATOM 2164 N N . VAL B 1 116 ? 17.672 -4.512 -8.328 1 96.69 116 VAL B N 1
ATOM 2165 C CA . VAL B 1 116 ? 16.234 -4.434 -8.609 1 96.69 116 VAL B CA 1
ATOM 2166 C C . VAL B 1 116 ? 15.711 -5.805 -9.031 1 96.69 116 VAL B C 1
ATOM 2168 O O . VAL B 1 116 ? 14.617 -6.215 -8.633 1 96.69 116 VAL B O 1
ATOM 2171 N N . GLU B 1 117 ? 16.469 -6.578 -9.789 1 96.88 117 GLU B N 1
ATOM 2172 C CA . GLU B 1 117 ? 16.016 -7.91 -10.188 1 96.88 117 GLU B CA 1
ATOM 2173 C C . GLU B 1 117 ? 15.922 -8.844 -8.977 1 96.88 117 GLU B C 1
ATOM 2175 O O . GLU B 1 117 ? 14.945 -9.578 -8.836 1 96.88 117 GLU B O 1
ATOM 2180 N N . GLN B 1 118 ? 16.938 -8.742 -8.156 1 97.31 118 GLN B N 1
ATOM 2181 C CA . GLN B 1 118 ? 16.906 -9.57 -6.953 1 97.31 118 GLN B CA 1
ATOM 2182 C C . GLN B 1 118 ? 15.734 -9.203 -6.051 1 97.31 118 GLN B C 1
ATOM 2184 O O . GLN B 1 118 ? 15.133 -10.078 -5.418 1 97.31 118 GLN B O 1
ATOM 2189 N N . SER B 1 119 ? 15.43 -7.891 -5.969 1 96.94 119 SER B N 1
ATOM 2190 C CA . SER B 1 119 ? 14.297 -7.484 -5.141 1 96.94 119 SER B CA 1
ATOM 2191 C C . SER B 1 119 ? 12.992 -8.117 -5.633 1 96.94 119 SER B C 1
ATOM 2193 O O . SER B 1 119 ? 12.148 -8.516 -4.828 1 96.94 119 SER B O 1
ATOM 2195 N N . VAL B 1 120 ? 12.844 -8.219 -6.949 1 95.88 120 VAL B N 1
ATOM 2196 C CA . VAL B 1 120 ? 11.68 -8.891 -7.516 1 95.88 120 VAL B CA 1
ATOM 2197 C C . VAL B 1 120 ? 11.688 -10.367 -7.125 1 95.88 120 VAL B C 1
ATOM 2199 O O . VAL B 1 120 ? 10.664 -10.906 -6.695 1 95.88 120 VAL B O 1
ATOM 2202 N N . ARG B 1 121 ? 12.828 -11.008 -7.191 1 97.62 121 ARG B N 1
ATOM 2203 C CA . ARG B 1 121 ? 12.93 -12.414 -6.832 1 97.62 121 ARG B CA 1
ATOM 2204 C C . ARG B 1 121 ? 12.594 -12.633 -5.363 1 97.62 121 ARG B C 1
ATOM 2206 O O . ARG B 1 121 ? 11.906 -13.602 -5.016 1 97.62 121 ARG B O 1
ATOM 2213 N N . ASP B 1 122 ? 13.117 -11.742 -4.547 1 97.31 122 ASP B N 1
ATOM 2214 C CA . ASP B 1 122 ? 12.82 -11.836 -3.119 1 97.31 122 ASP B CA 1
ATOM 2215 C C . ASP B 1 122 ? 11.32 -11.773 -2.861 1 97.31 122 ASP B C 1
ATOM 2217 O O . ASP B 1 122 ? 10.789 -12.531 -2.041 1 97.31 122 ASP B O 1
ATOM 2221 N N . ASP B 1 123 ? 10.648 -10.875 -3.541 1 97 123 ASP B N 1
ATOM 2222 C CA . ASP B 1 123 ? 9.219 -10.711 -3.34 1 97 123 ASP B CA 1
ATOM 2223 C C . ASP B 1 123 ? 8.438 -11.883 -3.93 1 97 123 ASP B C 1
ATOM 2225 O O . ASP B 1 123 ? 7.441 -12.328 -3.354 1 97 123 ASP B O 1
ATOM 2229 N N . LEU B 1 124 ? 8.914 -12.414 -5.07 1 96.81 124 LEU B N 1
ATOM 2230 C CA . LEU B 1 124 ? 8.32 -13.633 -5.598 1 96.81 124 LEU B CA 1
ATOM 2231 C C . LEU B 1 124 ? 8.477 -14.789 -4.613 1 96.81 124 LEU B C 1
ATOM 2233 O O . LEU B 1 124 ? 7.562 -15.594 -4.438 1 96.81 124 LEU B O 1
ATOM 2237 N N . HIS B 1 125 ? 9.625 -14.883 -4.043 1 98.12 125 HIS B N 1
ATOM 2238 C CA . HIS B 1 125 ? 9.875 -15.938 -3.064 1 98.12 125 HIS B CA 1
ATOM 2239 C C . HIS B 1 125 ? 8.859 -15.875 -1.924 1 98.12 125 HIS B C 1
ATOM 2241 O O . HIS B 1 125 ? 8.336 -16.906 -1.5 1 98.12 125 HIS B O 1
ATOM 2247 N N . ILE B 1 126 ? 8.57 -14.695 -1.474 1 97.69 126 ILE B N 1
ATOM 2248 C CA . ILE B 1 126 ? 7.582 -14.523 -0.412 1 97.69 126 ILE B CA 1
ATOM 2249 C C . ILE B 1 126 ? 6.23 -15.062 -0.871 1 97.69 126 ILE B C 1
ATOM 2251 O O . ILE B 1 126 ? 5.594 -15.852 -0.163 1 97.69 126 ILE B O 1
ATOM 2255 N N . LEU B 1 127 ? 5.773 -14.656 -2.055 1 97.25 127 LEU B N 1
ATOM 2256 C CA . LEU B 1 127 ? 4.477 -15.07 -2.578 1 97.25 127 LEU B CA 1
ATOM 2257 C C . LEU B 1 127 ? 4.418 -16.578 -2.768 1 97.25 127 LEU B C 1
ATOM 2259 O O . LEU B 1 127 ? 3.406 -17.203 -2.445 1 97.25 127 LEU B O 1
ATOM 2263 N N . LYS B 1 128 ? 5.496 -17.141 -3.178 1 97.25 128 LYS B N 1
ATOM 2264 C CA . LYS B 1 128 ? 5.48 -18.531 -3.594 1 97.25 128 LYS B CA 1
ATOM 2265 C C . LYS B 1 128 ? 5.699 -19.469 -2.402 1 97.25 128 LYS B C 1
ATOM 2267 O O . LYS B 1 128 ? 5.414 -20.656 -2.48 1 97.25 128 LYS B O 1
ATOM 2272 N N . THR B 1 129 ? 6.184 -18.953 -1.283 1 97.31 129 THR B N 1
ATOM 2273 C CA . THR B 1 129 ? 6.48 -19.828 -0.158 1 97.31 129 THR B CA 1
ATOM 2274 C C . THR B 1 129 ? 5.574 -19.516 1.028 1 97.31 129 THR B C 1
ATOM 2276 O O . THR B 1 129 ? 5.52 -20.281 1.993 1 97.31 129 THR B O 1
ATOM 2279 N N . SER B 1 130 ? 4.918 -18.453 1.005 1 97.38 130 SER B N 1
ATOM 2280 C CA . SER B 1 130 ? 4.059 -18.078 2.125 1 97.38 130 SER B CA 1
ATOM 2281 C C . SER B 1 130 ? 2.898 -19.062 2.281 1 97.38 130 SER B C 1
ATOM 2283 O O . SER B 1 130 ? 2.207 -19.375 1.311 1 97.38 130 SER B O 1
ATOM 2285 N N . PRO B 1 131 ? 2.588 -19.453 3.525 1 97.38 131 PRO B N 1
ATOM 2286 C CA . PRO B 1 131 ? 1.402 -20.281 3.74 1 97.38 131 PRO B CA 1
ATOM 2287 C C . PRO B 1 131 ? 0.098 -19.516 3.506 1 97.38 131 PRO B C 1
ATOM 2289 O O . PRO B 1 131 ? -0.958 -20.141 3.34 1 97.38 131 PRO B O 1
ATOM 2292 N N . TYR B 1 132 ? 0.187 -18.25 3.484 1 97.69 132 TYR B N 1
ATOM 2293 C CA . TYR B 1 132 ? -1.017 -17.438 3.385 1 97.69 132 TYR B CA 1
ATOM 2294 C C . TYR B 1 132 ? -1.467 -17.297 1.936 1 97.69 132 TYR B C 1
ATOM 2296 O O . TYR B 1 132 ? -2.582 -16.844 1.665 1 97.69 132 TYR B O 1
ATOM 2304 N N . VAL B 1 133 ? -0.605 -17.656 1.033 1 97.38 133 VAL B N 1
ATOM 2305 C CA . VAL B 1 133 ? -0.914 -17.594 -0.392 1 97.38 133 VAL B CA 1
ATOM 2306 C C . VAL B 1 133 ? -1.223 -19 -0.916 1 97.38 133 VAL B C 1
ATOM 2308 O O . VAL B 1 133 ? -0.343 -19.859 -0.956 1 97.38 133 VAL B O 1
ATOM 2311 N N . PRO B 1 134 ? -2.5 -19.188 -1.282 1 97.12 134 PRO B N 1
ATOM 2312 C CA . PRO B 1 134 ? -2.82 -20.516 -1.837 1 97.12 134 PRO B CA 1
ATOM 2313 C C . PRO B 1 134 ? -1.926 -20.891 -3.018 1 97.12 134 PRO B C 1
ATOM 2315 O O . PRO B 1 134 ? -1.554 -20.016 -3.814 1 97.12 134 PRO B O 1
ATOM 2318 N N . LYS B 1 135 ? -1.693 -22.125 -3.141 1 96.56 135 LYS B N 1
ATOM 2319 C CA . LYS B 1 135 ? -0.802 -22.625 -4.18 1 96.56 135 LYS B CA 1
ATOM 2320 C C . LYS B 1 135 ? -1.272 -22.203 -5.566 1 96.56 135 LYS B C 1
ATOM 2322 O O . LYS B 1 135 ? -0.456 -21.875 -6.43 1 96.56 135 LYS B O 1
ATOM 2327 N N . ARG B 1 136 ? -2.596 -22.203 -5.785 1 96 136 ARG B N 1
ATOM 2328 C CA . ARG B 1 136 ? -3.15 -21.828 -7.082 1 96 136 ARG B CA 1
ATOM 2329 C C . ARG B 1 136 ? -2.746 -20.406 -7.461 1 96 136 ARG B C 1
ATOM 2331 O O . ARG B 1 136 ? -2.549 -20.109 -8.641 1 96 136 ARG B O 1
ATOM 2338 N N . ILE B 1 137 ? -2.594 -19.562 -6.496 1 94.31 137 ILE B N 1
ATOM 2339 C CA . ILE B 1 137 ? -2.135 -18.188 -6.738 1 94.31 137 ILE B CA 1
ATOM 2340 C C . ILE B 1 137 ? -0.61 -18.172 -6.809 1 94.31 137 ILE B C 1
ATOM 2342 O O . ILE B 1 137 ? -0.034 -17.562 -7.711 1 94.31 137 ILE B O 1
ATOM 2346 N N . ALA B 1 138 ? 0.03 -18.891 -5.867 1 96.44 138 ALA B N 1
ATOM 2347 C CA . ALA B 1 138 ? 1.488 -18.922 -5.801 1 96.44 138 ALA B CA 1
ATOM 2348 C C . ALA B 1 138 ? 2.086 -19.391 -7.125 1 96.44 138 ALA B C 1
ATOM 2350 O O . ALA B 1 138 ? 3.143 -18.922 -7.539 1 96.44 138 ALA B O 1
ATOM 2351 N N . ASP B 1 139 ? 1.41 -20.234 -7.801 1 94.94 139 ASP B N 1
ATOM 2352 C CA . ASP B 1 139 ? 1.872 -20.781 -9.07 1 94.94 139 ASP B CA 1
ATOM 2353 C C . ASP B 1 139 ? 1.677 -19.797 -10.203 1 94.94 139 ASP B C 1
ATOM 2355 O O . ASP B 1 139 ? 2.221 -19.969 -11.297 1 94.94 139 ASP B O 1
ATOM 2359 N N . GLN B 1 140 ? 0.887 -18.812 -9.945 1 92.12 140 GLN B N 1
ATOM 2360 C CA . GLN B 1 140 ? 0.577 -17.797 -10.953 1 92.12 140 GLN B CA 1
ATOM 2361 C C . GLN B 1 140 ? 1.092 -16.422 -10.523 1 92.12 140 GLN B C 1
ATOM 2363 O O . GLN B 1 140 ? 0.372 -15.43 -10.617 1 92.12 140 GLN B O 1
ATOM 2368 N N . CYS B 1 141 ? 2.32 -16.453 -9.945 1 92.56 141 CYS B N 1
ATOM 2369 C CA . CYS B 1 141 ? 3.029 -15.227 -9.602 1 92.56 141 CYS B CA 1
ATOM 2370 C C . CYS B 1 141 ? 4.172 -14.969 -10.578 1 92.56 141 CYS B C 1
ATOM 2372 O O . CYS B 1 141 ? 4.961 -15.875 -10.867 1 92.56 141 CYS B O 1
ATOM 2374 N N . PHE B 1 142 ? 4.191 -13.711 -11.117 1 88.5 142 PHE B N 1
ATOM 2375 C CA . PHE B 1 142 ? 5.195 -13.32 -12.102 1 88.5 142 PHE B CA 1
ATOM 2376 C C . PHE B 1 142 ? 5.859 -12.008 -11.719 1 88.5 142 PHE B C 1
ATOM 2378 O O . PHE B 1 142 ? 5.258 -11.18 -11.031 1 88.5 142 PHE B O 1
ATOM 2385 N N . GLY B 1 143 ? 7.109 -11.914 -12.094 1 90.88 143 GLY B N 1
ATOM 2386 C CA . GLY B 1 143 ? 7.875 -10.727 -11.758 1 90.88 143 GLY B CA 1
ATOM 2387 C C . GLY B 1 143 ? 8.469 -10.031 -12.969 1 90.88 143 GLY B C 1
ATOM 2388 O O . GLY B 1 143 ? 8.852 -10.688 -13.938 1 90.88 143 GLY B O 1
ATOM 2389 N N . TYR B 1 144 ? 8.516 -8.727 -12.875 1 86.75 144 TYR B N 1
ATOM 2390 C CA . TYR B 1 144 ? 9.086 -7.922 -13.945 1 86.75 144 TYR B CA 1
ATOM 2391 C C . TYR B 1 144 ? 9.867 -6.742 -13.391 1 86.75 144 TYR B C 1
ATOM 2393 O O . TYR B 1 144 ? 9.586 -6.266 -12.289 1 86.75 144 TYR B O 1
ATOM 2401 N N . VAL B 1 145 ? 10.859 -6.371 -14.227 1 89.81 145 VAL B N 1
ATOM 2402 C CA . VAL B 1 145 ? 11.469 -5.062 -14.016 1 89.81 145 VAL B CA 1
ATOM 2403 C C . VAL B 1 145 ? 11 -4.098 -15.102 1 89.81 145 VAL B C 1
ATOM 2405 O O . VAL B 1 145 ? 11.055 -4.418 -16.297 1 89.81 145 VAL B O 1
ATOM 2408 N N . TYR B 1 146 ? 10.461 -2.977 -14.656 1 85.12 146 TYR B N 1
ATOM 2409 C CA . TYR B 1 146 ? 10.031 -1.9 -15.539 1 85.12 146 TYR B CA 1
ATOM 2410 C C . TYR B 1 146 ? 11.125 -0.859 -15.711 1 85.12 146 TYR B C 1
ATOM 2412 O O . TYR B 1 146 ? 11.594 -0.271 -14.727 1 85.12 146 TYR B O 1
ATOM 2420 N N . ASP B 1 147 ? 11.586 -0.67 -16.969 1 82 147 ASP B N 1
ATOM 2421 C CA . ASP B 1 147 ? 12.531 0.406 -17.25 1 82 147 ASP B CA 1
ATOM 2422 C C . ASP B 1 147 ? 11.812 1.744 -17.406 1 82 147 ASP B C 1
ATOM 2424 O O . ASP B 1 147 ? 11.086 1.96 -18.375 1 82 147 ASP B O 1
ATOM 2428 N N . ILE B 1 148 ? 12.062 2.676 -16.484 1 78.62 148 ILE B N 1
ATOM 2429 C CA . ILE B 1 148 ? 11.266 3.898 -16.438 1 78.62 148 ILE B CA 1
ATOM 2430 C C . ILE B 1 148 ? 11.672 4.816 -17.594 1 78.62 148 ILE B C 1
ATOM 2432 O O . ILE B 1 148 ? 10.906 5.711 -17.969 1 78.62 148 ILE B O 1
ATOM 2436 N N . LYS B 1 149 ? 12.828 4.625 -18.172 1 79 149 LYS B N 1
ATOM 2437 C CA . LYS B 1 149 ? 13.289 5.469 -19.266 1 79 149 LYS B CA 1
ATOM 2438 C C . LYS B 1 149 ? 12.711 5 -20.594 1 79 149 LYS B C 1
ATOM 2440 O O . LYS B 1 149 ? 12.281 5.816 -21.422 1 79 149 LYS B O 1
ATOM 2445 N N . THR B 1 150 ? 12.555 3.697 -20.75 1 73.88 150 THR B N 1
ATOM 2446 C CA . THR B 1 150 ? 12.18 3.17 -22.062 1 73.88 150 THR B CA 1
ATOM 2447 C C . THR B 1 150 ? 10.734 2.672 -22.047 1 73.88 150 THR B C 1
ATOM 2449 O O . THR B 1 150 ? 10.125 2.498 -23.094 1 73.88 150 THR B O 1
ATOM 2452 N N . GLY B 1 151 ? 10.281 2.293 -20.844 1 71.44 151 GLY B N 1
ATOM 2453 C CA . GLY B 1 151 ? 8.961 1.688 -20.734 1 71.44 151 GLY B CA 1
ATOM 2454 C C . GLY B 1 151 ? 8.977 0.185 -20.922 1 71.44 151 GLY B C 1
ATOM 2455 O O . GLY B 1 151 ? 7.93 -0.462 -20.875 1 71.44 151 GLY B O 1
ATOM 2456 N N . LEU B 1 152 ? 10.086 -0.403 -21.062 1 74.25 152 LEU B N 1
ATOM 2457 C CA . LEU B 1 152 ? 10.211 -1.836 -21.312 1 74.25 152 LEU B CA 1
ATOM 2458 C C . LEU B 1 152 ? 10.016 -2.625 -20.031 1 74.25 152 LEU B C 1
ATOM 2460 O O . LEU B 1 152 ? 10.539 -2.248 -18.969 1 74.25 152 LEU B O 1
ATOM 2464 N N . LEU B 1 153 ? 9.164 -3.654 -20.141 1 81.31 153 LEU B N 1
ATOM 2465 C CA . LEU B 1 153 ? 9 -4.633 -19.062 1 81.31 153 LEU B CA 1
ATOM 2466 C C . LEU B 1 153 ? 9.805 -5.895 -19.359 1 81.31 153 LEU B C 1
ATOM 2468 O O . LEU B 1 153 ? 9.602 -6.543 -20.391 1 81.31 153 LEU B O 1
ATOM 2472 N N . THR B 1 154 ? 10.766 -6.258 -18.453 1 87.12 154 THR B N 1
ATOM 2473 C CA . THR B 1 154 ? 11.586 -7.453 -18.609 1 87.12 154 THR B CA 1
ATOM 2474 C C . THR B 1 154 ? 11.211 -8.5 -17.562 1 87.12 154 THR B C 1
ATOM 2476 O O . THR B 1 154 ? 11.211 -8.219 -16.359 1 87.12 154 THR B O 1
ATOM 2479 N N . PRO B 1 155 ? 10.875 -9.664 -18.031 1 89.25 155 PRO B N 1
ATOM 2480 C CA . PRO B 1 155 ? 10.547 -10.711 -17.062 1 89.25 155 PRO B CA 1
ATOM 2481 C C . PRO B 1 155 ? 11.734 -11.102 -16.188 1 89.25 155 PRO B C 1
ATOM 2483 O O . PRO B 1 155 ? 12.875 -11.109 -16.656 1 89.25 155 PRO B O 1
ATOM 2486 N N . VAL B 1 156 ? 11.461 -11.305 -14.945 1 94.19 156 VAL B N 1
ATOM 2487 C CA . VAL B 1 156 ? 12.453 -11.805 -13.992 1 94.19 156 VAL B CA 1
ATOM 2488 C C . VAL B 1 156 ? 12.18 -13.273 -13.695 1 94.19 156 VAL B C 1
ATOM 2490 O O . VAL B 1 156 ? 11.086 -13.633 -13.266 1 94.19 156 VAL B O 1
ATOM 2493 N N . ASP B 1 157 ? 13.227 -14.109 -13.914 1 91.69 157 ASP B N 1
ATOM 2494 C CA . ASP B 1 157 ? 13.086 -15.539 -13.648 1 91.69 157 ASP B CA 1
ATOM 2495 C C . ASP B 1 157 ? 13.219 -15.828 -12.148 1 91.69 157 ASP B C 1
ATOM 2497 O O . ASP B 1 157 ? 14.078 -15.25 -11.477 1 91.69 157 ASP B O 1
ATOM 2501 N N . TYR B 1 158 ? 12.227 -16.547 -11.688 1 92 158 TYR B N 1
ATOM 2502 C CA . TYR B 1 158 ? 12.312 -17.047 -10.32 1 92 158 TYR B CA 1
ATOM 2503 C C . TYR B 1 158 ? 12.68 -18.516 -10.297 1 92 158 TYR B C 1
ATOM 2505 O O . TYR B 1 158 ? 12.047 -19.328 -10.969 1 92 158 TYR B O 1
ATOM 2513 N N . VAL B 1 159 ? 13.82 -18.859 -9.695 1 84 159 VAL B N 1
ATOM 2514 C CA . VAL B 1 159 ? 14.227 -20.234 -9.461 1 84 159 VAL B CA 1
ATOM 2515 C C . VAL B 1 159 ? 14.234 -20.531 -7.957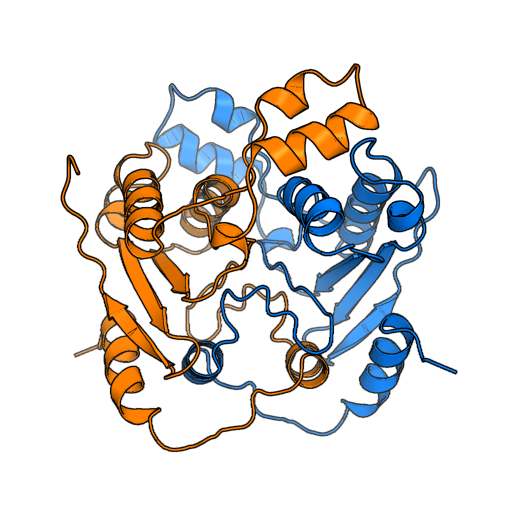 1 84 159 VAL B C 1
ATOM 2517 O O . VAL B 1 159 ? 14.82 -19.766 -7.18 1 84 159 VAL B O 1
ATOM 2520 N N . ASP B 1 160 ? 13.484 -21.578 -7.68 1 76.5 160 ASP B N 1
ATOM 2521 C CA . ASP B 1 160 ? 13.414 -21.969 -6.273 1 76.5 160 ASP B CA 1
ATOM 2522 C C . ASP B 1 160 ? 14.812 -22.141 -5.688 1 76.5 160 ASP B C 1
ATOM 2524 O O . ASP B 1 160 ? 15.68 -22.75 -6.316 1 76.5 160 ASP B O 1
ATOM 2528 N N . GLY B 1 161 ? 15.102 -21.656 -4.582 1 67.12 161 GLY B N 1
ATOM 2529 C CA . GLY B 1 161 ? 16.391 -21.875 -3.945 1 67.12 161 GLY B CA 1
ATOM 2530 C C . GLY B 1 161 ? 17.391 -20.766 -4.223 1 67.12 161 GLY B C 1
ATOM 2531 O O . GLY B 1 161 ? 18.547 -20.859 -3.82 1 67.12 161 GLY B O 1
ATOM 2532 N N . GLN B 1 162 ? 17.094 -19.812 -5.094 1 53.31 162 GLN B N 1
ATOM 2533 C CA . GLN B 1 162 ? 18.031 -18.719 -5.34 1 53.31 162 GLN B CA 1
ATOM 2534 C C . GLN B 1 162 ? 17.719 -17.516 -4.449 1 53.31 162 GLN B C 1
ATOM 2536 O O . GLN B 1 162 ? 16.562 -17.219 -4.164 1 53.31 162 GLN B O 1
#

Radius of gyration: 19.53 Å; Cα contacts (8 Å, |Δi|>4): 471; chains: 2; bounding box: 40×56×54 Å